Protein AF-A0A1Z5JUU0-F1 (afdb_monomer_lite)

Foldseek 3Di:
DDDDDDDDDDDPPDPPPPQPWWWDPDFPAQTRVGDLQFRAAAAPQQAHDDDGDIHRDTAQWFQADPPDDQFALQATGNGDLQFRGAAAPDDDHHRGGHDDGACWFQADPCVVPQQGATHNEHLFFRAAAAPVRHGDPHGDGHRDGWQFWFDQDQFDFIGSHHLQQRAAAAPVRAHQDHRGHHTTGGHADQRPLCPVQPQWRWDADNVRGIATAGPVPADLDLPAEAEADDPPFRAHGDRARWGWHAALVGHIFIFHPDDLPQFDFDNFQVSEDPQWGWGAYPSHHTTTTHGPPDPDDPVVRGPPDDDDDDDDDDD

pLDDT: mean 80.08, std 16.71, range [32.19, 95.56]

Structure (mmCIF, N/CA/C/O backbone):
data_AF-A0A1Z5JUU0-F1
#
_entry.id   AF-A0A1Z5JUU0-F1
#
loop_
_atom_site.group_PDB
_atom_site.id
_atom_site.type_symbol
_atom_site.label_atom_id
_atom_site.label_alt_id
_atom_site.label_comp_id
_atom_site.label_asym_id
_atom_site.label_entity_id
_atom_site.label_seq_id
_atom_site.pdbx_PDB_ins_code
_atom_site.Cartn_x
_atom_site.Cartn_y
_atom_site.Cartn_z
_atom_site.occupancy
_atom_site.B_iso_or_equiv
_atom_site.auth_seq_id
_atom_site.auth_comp_id
_atom_site.auth_asym_id
_atom_site.auth_atom_id
_atom_site.pdbx_PDB_model_num
ATOM 1 N N . MET A 1 1 ? -47.289 -3.874 93.790 1.00 40.28 1 MET A N 1
ATOM 2 C CA . MET A 1 1 ? -46.254 -4.284 92.817 1.00 40.28 1 MET A CA 1
ATOM 3 C C . MET A 1 1 ? -46.664 -3.752 91.452 1.00 40.28 1 MET A C 1
ATOM 5 O O . MET A 1 1 ? -47.701 -4.158 90.951 1.00 40.28 1 MET A O 1
ATOM 9 N N . ARG A 1 2 ? -45.943 -2.752 90.928 1.00 38.12 2 ARG A N 1
ATOM 10 C CA . ARG A 1 2 ? -46.175 -2.163 89.599 1.00 38.12 2 ARG A CA 1
ATOM 11 C C . ARG A 1 2 ? -45.239 -2.859 88.608 1.00 38.12 2 ARG A C 1
ATOM 13 O O . ARG A 1 2 ? -44.034 -2.822 88.828 1.00 38.12 2 ARG A O 1
ATOM 20 N N . LEU A 1 3 ? -45.777 -3.476 87.559 1.00 38.31 3 LEU A N 1
ATOM 21 C CA . LEU A 1 3 ? -45.001 -3.946 86.411 1.00 38.31 3 LEU A CA 1
ATOM 22 C C . LEU A 1 3 ? -45.263 -2.995 85.239 1.00 38.31 3 LEU A C 1
ATOM 24 O O . LEU A 1 3 ? -46.373 -2.948 84.718 1.00 38.31 3 LEU A O 1
ATOM 28 N N . SER A 1 4 ? -44.243 -2.216 84.872 1.00 43.97 4 SER A N 1
ATOM 29 C CA . SER A 1 4 ? -44.208 -1.427 83.638 1.00 43.97 4 SER A CA 1
ATOM 30 C C . SER A 1 4 ? -43.713 -2.305 82.493 1.00 43.97 4 SER A C 1
ATOM 32 O O . SER A 1 4 ? -42.604 -2.834 82.554 1.00 43.97 4 SER A O 1
ATOM 34 N N . SER A 1 5 ? -44.518 -2.427 81.443 1.00 44.97 5 SER A N 1
ATOM 35 C CA . SER A 1 5 ? -44.137 -3.034 80.168 1.00 44.97 5 SER A CA 1
ATOM 36 C C . SER A 1 5 ? -43.369 -2.013 79.324 1.00 44.97 5 SER A C 1
ATOM 38 O O . SER A 1 5 ? -43.914 -0.974 78.959 1.00 44.97 5 SER A O 1
ATOM 40 N N . ILE A 1 6 ? -42.102 -2.302 79.025 1.00 50.09 6 ILE A N 1
ATOM 41 C CA . ILE A 1 6 ? -41.283 -1.538 78.077 1.00 50.09 6 ILE A CA 1
ATOM 42 C C . ILE A 1 6 ? -41.465 -2.174 76.696 1.00 50.09 6 ILE A C 1
ATOM 44 O O . ILE A 1 6 ? -41.104 -3.330 76.485 1.00 50.09 6 ILE A O 1
ATOM 48 N N . LEU A 1 7 ? -42.055 -1.414 75.774 1.00 45.00 7 LEU A N 1
ATOM 49 C CA . LEU A 1 7 ? -42.197 -1.752 74.361 1.00 45.00 7 LEU A CA 1
ATOM 50 C C . LEU A 1 7 ? -40.872 -1.415 73.653 1.00 45.00 7 LEU A C 1
ATOM 52 O O . LEU A 1 7 ? -40.479 -0.251 73.604 1.00 45.00 7 LEU A O 1
ATOM 56 N N . PHE A 1 8 ? -40.169 -2.422 73.136 1.00 44.28 8 PHE A N 1
ATOM 57 C CA . PHE A 1 8 ? -38.946 -2.239 72.349 1.00 44.28 8 PHE A CA 1
ATOM 58 C C . PHE A 1 8 ? -39.324 -2.128 70.865 1.00 44.28 8 PHE A C 1
ATOM 60 O O . PHE A 1 8 ? -39.639 -3.125 70.217 1.00 44.28 8 PHE A O 1
ATOM 67 N N . SER A 1 9 ? -39.327 -0.906 70.331 1.00 45.03 9 SER A N 1
ATOM 68 C CA . SER A 1 9 ? -39.504 -0.649 68.899 1.00 45.03 9 SER A CA 1
ATOM 69 C C . SER A 1 9 ? -38.192 -0.923 68.160 1.00 45.03 9 SER A C 1
ATOM 71 O O . SER A 1 9 ? -37.266 -0.116 68.200 1.00 45.03 9 SER A O 1
ATOM 73 N N . LEU A 1 10 ? -38.110 -2.069 67.483 1.00 46.06 10 LEU A N 1
ATOM 74 C CA . LEU A 1 10 ? -37.053 -2.389 66.523 1.00 46.06 10 LEU A CA 1
ATOM 75 C C . LEU A 1 10 ? -37.304 -1.623 65.215 1.00 46.06 10 LEU A C 1
ATOM 77 O O . LEU A 1 10 ? -38.121 -2.020 64.386 1.00 46.06 10 LEU A O 1
ATOM 81 N N . LEU A 1 11 ? -36.591 -0.510 65.040 1.00 47.03 11 LEU A N 1
ATOM 82 C CA . LEU A 1 11 ? -36.400 0.141 63.746 1.00 47.03 11 LEU A CA 1
ATOM 83 C C . LEU A 1 11 ? -35.500 -0.755 62.884 1.00 47.03 11 LEU A C 1
ATOM 85 O O . LEU A 1 11 ? -34.286 -0.797 63.077 1.00 47.03 11 LEU A O 1
ATOM 89 N N . PHE A 1 12 ? -36.093 -1.474 61.932 1.00 46.72 12 PHE A N 1
ATOM 90 C CA . PHE A 1 12 ? -35.349 -2.088 60.837 1.00 46.72 12 PHE A CA 1
ATOM 91 C C . PHE A 1 12 ? -34.832 -0.976 59.918 1.00 46.72 12 PHE A C 1
ATOM 93 O O . PHE A 1 12 ? -35.564 -0.447 59.082 1.00 46.72 12 PHE A O 1
ATOM 100 N N . ALA A 1 13 ? -33.559 -0.614 60.076 1.00 48.22 13 ALA A N 1
ATOM 101 C CA . ALA A 1 13 ? -32.814 0.060 59.026 1.00 48.22 13 ALA A CA 1
ATOM 102 C C . ALA A 1 13 ? -32.653 -0.939 57.871 1.00 48.22 13 ALA A C 1
ATOM 104 O O . ALA A 1 13 ? -31.872 -1.886 57.963 1.00 48.22 13 ALA A O 1
ATOM 105 N N . GLY A 1 14 ? -33.437 -0.770 56.803 1.00 48.84 14 GLY A N 1
ATOM 106 C CA . GLY A 1 14 ? -33.169 -1.460 55.545 1.00 48.84 14 GLY A CA 1
ATOM 107 C C . GLY A 1 14 ? -31.755 -1.111 55.064 1.00 48.84 14 GLY A C 1
ATOM 108 O O . GLY A 1 14 ? -31.299 0.010 55.314 1.00 48.84 14 GLY A O 1
ATOM 109 N N . PRO A 1 15 ? -31.035 -2.034 54.405 1.00 47.84 15 PRO A N 1
ATOM 110 C CA . PRO A 1 15 ? -29.728 -1.718 53.858 1.00 47.84 15 PRO A CA 1
ATOM 111 C C . PRO A 1 15 ? -29.910 -0.586 52.847 1.00 47.84 15 PRO A C 1
ATOM 113 O O . PRO A 1 15 ? -30.563 -0.750 51.816 1.00 47.84 15 PRO A O 1
ATOM 116 N N . ALA A 1 16 ? -29.354 0.583 53.165 1.00 45.03 16 ALA A N 1
ATOM 117 C CA . ALA A 1 16 ? -29.118 1.610 52.174 1.00 45.03 16 ALA A CA 1
ATOM 118 C C . ALA A 1 16 ? -28.257 0.953 51.095 1.00 45.03 16 ALA A C 1
ATOM 120 O O . ALA A 1 16 ? -27.116 0.576 51.362 1.00 45.03 16 ALA A O 1
ATOM 121 N N . ALA A 1 17 ? -28.829 0.747 49.909 1.00 44.84 17 ALA A N 1
ATOM 122 C CA . ALA A 1 17 ? -28.078 0.373 48.728 1.00 44.84 17 ALA A CA 1
ATOM 123 C C . ALA A 1 17 ? -27.026 1.465 48.518 1.00 44.84 17 ALA A C 1
ATOM 125 O O . ALA A 1 17 ? -27.320 2.538 47.990 1.00 44.84 17 ALA A O 1
ATOM 126 N N . ALA A 1 18 ? -25.819 1.233 49.032 1.00 48.22 18 ALA A N 1
ATOM 127 C CA . ALA A 1 18 ? -24.673 2.062 48.748 1.00 48.22 18 ALA A CA 1
ATOM 128 C C . ALA A 1 18 ? -24.510 2.003 47.233 1.00 48.22 18 ALA A C 1
ATOM 130 O O . ALA A 1 18 ? -24.143 0.962 46.697 1.00 48.22 18 ALA A O 1
ATOM 131 N N . GLN A 1 19 ? -24.862 3.090 46.545 1.00 55.81 19 GLN A N 1
ATOM 132 C CA . GLN A 1 19 ? -24.515 3.278 45.144 1.00 55.81 19 GLN A CA 1
ATOM 133 C C . GLN A 1 19 ? -23.008 3.054 45.052 1.00 55.81 19 GLN A C 1
ATOM 135 O O . GLN A 1 19 ? -22.221 3.857 45.559 1.00 55.81 19 GLN A O 1
ATOM 140 N N . THR A 1 20 ? -22.603 1.907 44.514 1.00 60.69 20 THR A N 1
ATOM 141 C CA . THR A 1 20 ? -21.204 1.523 44.366 1.00 60.69 20 THR A CA 1
ATOM 142 C C . THR A 1 20 ? -20.612 2.345 43.234 1.00 60.69 20 THR A C 1
ATOM 144 O O . THR A 1 20 ? -20.448 1.869 42.122 1.00 60.69 20 THR A O 1
ATOM 147 N N . THR A 1 21 ? -20.319 3.611 43.529 1.00 88.06 21 THR A N 1
ATOM 148 C CA . THR A 1 21 ? -19.561 4.498 42.649 1.00 88.06 21 THR A CA 1
ATOM 149 C C . THR A 1 21 ? -18.174 3.902 42.442 1.00 88.06 21 THR A C 1
ATOM 151 O O . THR A 1 21 ? -17.503 3.578 43.435 1.00 88.06 21 THR A O 1
ATOM 154 N N . CYS A 1 22 ? -17.764 3.766 41.187 1.00 94.50 22 CYS A N 1
ATOM 155 C CA . CYS A 1 22 ? -16.398 3.444 40.787 1.00 94.50 22 CYS A CA 1
ATOM 156 C C . CYS A 1 22 ? -15.511 4.700 40.832 1.00 94.50 22 CYS A C 1
ATOM 158 O O . CYS A 1 22 ? -16.004 5.816 41.061 1.00 94.50 22 CYS A O 1
ATOM 160 N N . ARG A 1 23 ? -14.203 4.534 40.633 1.00 94.69 23 ARG A N 1
ATOM 161 C CA . ARG A 1 23 ? -13.255 5.647 40.517 1.00 94.69 23 ARG A CA 1
ATOM 162 C C . ARG A 1 23 ? -12.238 5.359 39.423 1.00 94.69 23 ARG A C 1
ATOM 164 O O . ARG A 1 23 ? -11.621 4.301 39.478 1.00 94.69 23 ARG A O 1
ATOM 171 N N . ASP A 1 24 ? -12.049 6.334 38.546 1.00 93.81 24 ASP A N 1
ATOM 172 C CA . ASP A 1 24 ? -10.995 6.328 37.534 1.00 93.81 24 ASP A CA 1
ATOM 173 C C . ASP A 1 24 ? -9.608 6.191 38.194 1.00 93.81 24 ASP A C 1
ATOM 175 O O . ASP A 1 24 ? -9.316 6.868 39.188 1.00 93.81 24 ASP A O 1
ATOM 179 N N . LEU A 1 25 ? -8.779 5.278 37.702 1.00 93.62 25 LEU A N 1
ATOM 180 C CA . LEU A 1 25 ? -7.386 5.078 38.106 1.00 93.62 25 LEU A CA 1
ATOM 181 C C . LEU A 1 25 ? -6.399 5.480 37.002 1.00 93.62 25 LEU A C 1
ATOM 183 O O . LEU A 1 25 ? -5.191 5.471 37.253 1.00 93.62 25 LEU A O 1
ATOM 187 N N . GLY A 1 26 ? -6.903 5.909 35.846 1.00 88.44 26 GLY A N 1
ATOM 188 C CA . GLY A 1 26 ? -6.135 6.264 34.666 1.00 88.44 26 GLY A CA 1
ATOM 189 C C . GLY A 1 26 ? -6.202 5.197 33.575 1.00 88.44 26 GLY A C 1
ATOM 190 O O . GLY A 1 26 ? -6.667 4.080 33.783 1.00 88.44 26 GLY A O 1
ATOM 191 N N . GLN A 1 27 ? -5.679 5.562 32.406 1.00 86.25 27 GLN A N 1
ATOM 192 C CA . GLN A 1 27 ? -5.735 4.734 31.204 1.00 86.25 27 GLN A CA 1
ATOM 193 C C . GLN A 1 27 ? -5.047 3.380 31.385 1.00 86.25 27 GLN A C 1
ATOM 195 O O . GLN A 1 27 ? -3.989 3.288 32.013 1.00 86.25 27 GLN A O 1
ATOM 200 N N . TRP A 1 28 ? -5.626 2.349 30.762 1.00 83.75 28 TRP A N 1
ATOM 201 C CA . TRP A 1 28 ? -5.111 0.970 30.747 1.00 83.75 28 TRP A CA 1
ATOM 202 C C . TRP A 1 28 ? -5.027 0.306 32.129 1.00 83.75 28 TRP A C 1
ATOM 204 O O . TRP A 1 28 ? -4.330 -0.694 32.306 1.00 83.75 28 TRP A O 1
ATOM 214 N N . VAL A 1 29 ? -5.745 0.844 33.116 1.00 91.44 29 VAL A N 1
ATOM 215 C CA . VAL A 1 29 ? -5.859 0.283 34.462 1.00 91.44 29 VAL A CA 1
ATOM 216 C C . VAL A 1 29 ? -7.324 -0.036 34.735 1.00 91.44 29 VAL A C 1
ATOM 218 O O . VAL A 1 29 ? -8.210 0.742 34.408 1.00 91.44 29 VAL A O 1
ATOM 221 N N . ILE A 1 30 ? -7.592 -1.188 35.356 1.00 93.81 30 ILE A N 1
ATOM 222 C CA . ILE A 1 30 ? -8.946 -1.519 35.812 1.00 93.81 30 ILE A CA 1
ATOM 223 C C . ILE A 1 30 ? -9.320 -0.567 36.939 1.00 93.81 30 ILE A C 1
ATOM 225 O O . ILE A 1 30 ? -8.685 -0.560 37.998 1.00 93.81 30 ILE A O 1
ATOM 229 N N . ASP A 1 31 ? -10.389 0.186 36.732 1.00 94.50 31 ASP A N 1
ATOM 230 C CA . ASP A 1 31 ? -10.831 1.202 37.660 1.00 94.50 31 ASP A CA 1
ATOM 231 C C . ASP A 1 31 ? -11.276 0.639 39.001 1.00 94.50 31 ASP A C 1
ATOM 233 O O . ASP A 1 31 ? -11.664 -0.522 39.178 1.00 94.50 31 ASP A O 1
ATOM 237 N N . GLN A 1 32 ? -11.233 1.498 40.014 1.00 95.44 32 GLN A N 1
ATOM 238 C CA . GLN A 1 32 ? -11.555 1.072 41.358 1.00 95.44 32 GLN A CA 1
ATOM 239 C C . GLN A 1 32 ? -13.014 0.605 41.418 1.00 95.44 32 GLN A C 1
ATOM 241 O O . GLN A 1 32 ? -13.933 1.395 41.189 1.00 95.44 32 GLN A O 1
ATOM 246 N N . ARG A 1 33 ? -13.215 -0.651 41.846 1.00 95.12 33 ARG A N 1
ATOM 247 C CA . ARG A 1 33 ? -14.518 -1.351 41.916 1.00 95.12 33 ARG A CA 1
ATOM 248 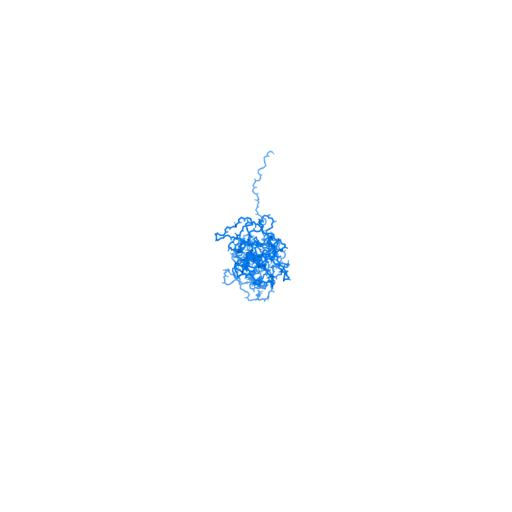C C . ARG A 1 33 ? -15.104 -1.749 40.558 1.00 95.12 33 ARG A C 1
ATOM 250 O O . ARG A 1 33 ? -16.276 -2.118 40.505 1.00 95.12 33 ARG A O 1
ATOM 257 N N . CYS A 1 34 ? -14.294 -1.696 39.513 1.00 95.06 34 CYS A N 1
ATOM 258 C CA . CYS A 1 34 ? -14.568 -2.288 38.218 1.00 95.06 34 CYS A CA 1
ATOM 259 C C . CYS A 1 34 ? -13.936 -3.687 38.118 1.00 95.06 34 CYS A C 1
ATOM 261 O O . CYS A 1 34 ? -13.300 -4.160 39.065 1.00 95.06 34 CYS A O 1
ATOM 263 N N . THR A 1 35 ? -14.204 -4.394 37.022 1.00 95.38 35 THR A N 1
ATOM 264 C CA . THR A 1 35 ? -13.762 -5.782 36.789 1.00 95.38 35 THR A CA 1
ATOM 265 C C . THR A 1 35 ? -13.055 -5.889 35.446 1.00 95.38 35 THR A C 1
ATOM 267 O O . THR A 1 35 ? -13.160 -4.979 34.637 1.00 95.38 35 THR A O 1
ATOM 270 N N . GLU A 1 36 ? -12.384 -7.006 35.168 1.00 91.81 36 GLU A N 1
ATOM 271 C CA . GLU A 1 36 ? -11.787 -7.256 33.843 1.00 91.81 36 GLU A CA 1
ATOM 272 C C . GLU A 1 36 ? -12.825 -7.183 32.708 1.00 91.81 36 GLU A C 1
ATOM 274 O O . GLU A 1 36 ? -12.540 -6.648 31.648 1.00 91.81 36 GLU A O 1
ATOM 279 N N . GLU A 1 37 ? -14.060 -7.638 32.949 1.00 92.38 37 GLU A N 1
ATOM 280 C CA . GLU A 1 37 ? -15.156 -7.571 31.965 1.00 92.38 37 GLU A CA 1
ATOM 281 C C . GLU A 1 37 ? -15.709 -6.156 31.742 1.00 92.38 37 GLU A C 1
ATOM 283 O O . GLU A 1 37 ? -16.354 -5.884 30.731 1.00 92.38 37 GLU A O 1
ATOM 288 N N . LYS A 1 38 ? -15.562 -5.271 32.729 1.00 94.94 38 LYS A N 1
ATOM 289 C CA . LYS A 1 38 ? -16.032 -3.884 32.673 1.00 94.94 38 LYS A CA 1
ATOM 290 C C . LYS A 1 38 ? -15.016 -3.009 33.382 1.00 94.94 38 LYS A C 1
ATOM 292 O O . LYS A 1 38 ? -15.269 -2.663 34.539 1.00 94.94 38 LYS A O 1
ATOM 297 N N . PRO A 1 39 ? -13.867 -2.728 32.752 1.00 94.94 39 PRO A N 1
ATOM 298 C CA . PRO A 1 39 ? -12.724 -2.156 33.443 1.00 94.94 39 PRO A CA 1
ATOM 299 C C . PRO A 1 39 ? -12.836 -0.654 33.681 1.00 94.94 39 PRO A C 1
ATOM 301 O O . PRO A 1 39 ? -12.126 -0.153 34.543 1.00 94.94 39 PRO A O 1
ATOM 304 N N . ILE A 1 40 ? -13.734 0.054 32.991 1.00 94.69 40 ILE A N 1
ATOM 305 C CA . ILE A 1 40 ? -13.722 1.523 32.948 1.00 94.69 40 ILE A CA 1
ATOM 306 C C . ILE A 1 40 ? -14.852 2.110 33.771 1.00 94.69 40 ILE A C 1
ATOM 308 O O . ILE A 1 40 ? -15.999 1.695 33.656 1.00 94.69 40 ILE A O 1
ATOM 312 N N . CYS A 1 41 ? -14.566 3.136 34.548 1.00 95.38 41 CYS A N 1
ATOM 313 C CA . CYS A 1 41 ? -15.521 3.899 35.315 1.00 95.38 41 CYS A CA 1
ATOM 314 C C . CYS A 1 41 ? -16.126 5.024 34.477 1.00 95.38 41 CYS A C 1
ATOM 316 O O . CYS A 1 41 ? -15.429 5.868 33.920 1.00 95.38 41 CYS A O 1
ATOM 318 N N . VAL A 1 42 ? -17.455 5.089 34.442 1.00 95.19 42 VAL A N 1
ATOM 319 C CA . VAL A 1 42 ? -18.180 6.060 33.618 1.00 95.19 42 VAL A CA 1
ATOM 320 C C . VAL A 1 42 ? -19.229 6.819 34.421 1.00 95.19 42 VAL A C 1
ATOM 322 O O . VAL A 1 42 ? -19.681 6.405 35.497 1.00 95.19 42 VAL A O 1
ATOM 325 N N . TYR A 1 43 ? -19.633 7.979 33.916 1.00 95.00 43 TYR A N 1
ATOM 326 C CA . TYR A 1 43 ? -20.770 8.721 34.441 1.00 95.00 43 TYR A CA 1
ATOM 327 C C . TYR A 1 43 ? -22.083 7.981 34.167 1.00 95.00 43 TYR A C 1
ATOM 329 O O . TYR A 1 43 ? -22.166 7.093 33.329 1.00 95.00 43 TYR A O 1
ATOM 337 N N . ARG A 1 44 ? -23.164 8.394 34.841 1.00 94.50 44 ARG A N 1
ATOM 338 C CA . ARG A 1 44 ? -24.500 7.791 34.680 1.00 94.50 44 ARG A CA 1
ATOM 339 C C . ARG A 1 44 ? -24.997 7.782 33.228 1.00 94.50 44 ARG A C 1
ATOM 341 O O . ARG A 1 44 ? -25.803 6.933 32.870 1.00 94.50 44 ARG A O 1
ATOM 348 N N . ASN A 1 45 ? -24.573 8.754 32.427 1.00 91.88 45 ASN A N 1
ATOM 349 C CA . ASN A 1 45 ? -24.909 8.870 31.009 1.00 91.88 45 ASN A CA 1
ATOM 350 C C . ASN A 1 45 ? -23.943 8.104 30.086 1.00 91.88 45 ASN A C 1
ATOM 352 O O . ASN A 1 45 ? -24.041 8.280 28.876 1.00 91.88 45 ASN A O 1
ATOM 356 N N . GLY A 1 46 ? -23.008 7.325 30.637 1.00 91.75 46 GLY A N 1
ATOM 357 C CA . GLY A 1 46 ? -22.012 6.572 29.877 1.00 91.75 46 GLY A CA 1
ATOM 358 C C . GLY A 1 46 ? -20.808 7.391 29.415 1.00 91.75 46 GLY A C 1
ATOM 359 O O . GLY A 1 46 ? -20.011 6.897 28.631 1.00 91.75 46 GLY A O 1
ATOM 360 N N . GLY A 1 47 ? -20.674 8.644 29.861 1.00 91.38 47 GLY A N 1
ATOM 361 C CA . GLY A 1 47 ? -19.513 9.473 29.534 1.00 91.38 47 GLY A CA 1
ATOM 362 C C . GLY A 1 47 ? -18.263 9.064 30.318 1.00 91.38 47 GLY A C 1
ATOM 363 O O . GLY A 1 47 ? -18.378 8.703 31.492 1.00 91.38 47 GLY A O 1
ATOM 364 N N . GLN A 1 48 ? -17.087 9.178 29.700 1.00 90.56 48 GLN A N 1
ATOM 365 C CA . GLN A 1 48 ? -15.791 8.898 30.332 1.00 90.56 48 GLN A CA 1
ATOM 366 C C . GLN A 1 48 ? -15.583 9.721 31.613 1.00 90.56 48 GLN A C 1
ATOM 368 O O . GLN A 1 48 ? -15.894 10.915 31.661 1.00 90.56 48 GLN A O 1
ATOM 373 N N . VAL A 1 49 ? -15.024 9.091 32.646 1.00 90.75 49 VAL A N 1
ATOM 374 C CA . VAL A 1 49 ? -14.550 9.753 33.868 1.00 90.75 49 VAL A CA 1
ATOM 375 C C . VAL A 1 49 ? -13.030 9.826 33.795 1.00 90.75 49 VAL A C 1
ATOM 377 O O . VAL A 1 49 ? -12.389 8.814 33.574 1.00 90.75 49 VAL A O 1
ATOM 380 N N . VAL A 1 50 ? -12.453 11.013 33.992 1.00 88.56 50 VAL A N 1
ATOM 381 C CA . VAL A 1 50 ? -10.998 11.225 33.884 1.00 88.56 50 VAL A CA 1
ATOM 382 C C . VAL A 1 50 ? -10.419 11.865 35.139 1.00 88.56 50 VAL A C 1
ATOM 384 O O . VAL A 1 50 ? -11.124 12.568 35.870 1.00 88.56 50 VAL A O 1
ATOM 387 N N . GLY A 1 51 ? -9.118 11.693 35.367 1.00 85.88 51 GLY A N 1
ATOM 388 C CA . GLY A 1 51 ? -8.357 12.404 36.394 1.00 85.88 51 GLY A CA 1
ATOM 389 C C . GLY A 1 51 ? -8.652 11.952 37.824 1.00 85.88 51 GLY A C 1
ATOM 390 O O . GLY A 1 51 ? -8.619 12.766 38.749 1.00 85.88 51 GLY A O 1
ATOM 391 N N . GLY A 1 52 ? -8.972 10.675 38.037 1.00 87.50 52 GLY A N 1
ATOM 392 C CA . GLY A 1 52 ? -9.193 10.144 39.383 1.00 87.50 52 GLY A CA 1
ATOM 393 C C . GLY A 1 52 ? -10.571 10.453 39.970 1.00 87.50 52 GLY A C 1
ATOM 394 O O . GLY A 1 52 ? -10.771 10.326 41.189 1.00 87.50 52 GLY A O 1
ATOM 395 N N . ASN A 1 53 ? -11.501 10.913 39.133 1.00 91.56 53 ASN A N 1
ATOM 396 C CA . ASN A 1 53 ? -12.856 11.279 39.522 1.00 91.56 53 ASN A CA 1
ATOM 397 C C . ASN A 1 53 ? -13.733 10.042 39.781 1.00 91.56 53 ASN A C 1
ATOM 399 O O . ASN A 1 53 ? -13.396 8.914 39.425 1.00 91.56 53 ASN A O 1
ATOM 403 N N . ARG A 1 54 ? -14.867 10.244 40.463 1.00 93.44 54 ARG A N 1
ATOM 404 C CA . ARG A 1 54 ? -15.838 9.172 40.731 1.00 93.44 54 ARG A CA 1
ATOM 405 C C . ARG A 1 54 ? -16.882 9.087 39.625 1.00 93.44 54 ARG A C 1
ATOM 407 O O . ARG A 1 54 ? -17.446 10.109 39.236 1.00 93.44 54 ARG A O 1
ATOM 414 N N . GLY A 1 55 ? -17.193 7.863 39.215 1.00 93.81 55 GLY A N 1
ATOM 415 C CA . GLY A 1 55 ? -18.289 7.549 38.304 1.00 93.81 55 GLY A CA 1
ATOM 416 C C . GLY A 1 55 ? -19.452 6.848 38.997 1.00 93.81 55 GLY A C 1
ATOM 417 O O . GLY A 1 55 ? -19.538 6.769 40.225 1.00 93.81 55 GLY A O 1
ATOM 418 N N . HIS A 1 56 ? -20.386 6.368 38.187 1.00 95.44 56 HIS A N 1
ATOM 419 C CA . HIS A 1 56 ? -21.650 5.784 38.624 1.00 95.44 56 HIS A CA 1
ATOM 420 C C . HIS A 1 56 ? -21.718 4.279 38.379 1.00 95.44 56 HIS A C 1
ATOM 422 O O . HIS A 1 56 ? -22.305 3.571 39.198 1.00 95.44 56 HIS A O 1
ATOM 428 N N . HIS A 1 57 ? -21.129 3.801 37.284 1.00 95.06 57 HIS A N 1
ATOM 429 C CA . HIS A 1 57 ? -21.077 2.389 36.918 1.00 95.06 57 HIS A CA 1
ATOM 430 C C . HIS A 1 57 ? -19.826 2.098 36.089 1.00 95.06 57 HIS A C 1
ATOM 432 O O . HIS A 1 57 ? -19.135 3.027 35.676 1.00 95.06 57 HIS A O 1
ATOM 438 N N . CYS A 1 58 ? -19.542 0.813 35.883 1.00 95.56 58 CYS A N 1
ATOM 439 C CA . CYS A 1 58 ? -18.435 0.379 35.044 1.00 95.56 58 CYS A CA 1
ATOM 440 C C . CYS A 1 58 ? -18.919 -0.020 33.644 1.00 95.56 58 CYS A C 1
ATOM 442 O O . CYS A 1 58 ? -19.993 -0.621 33.508 1.00 95.56 58 CYS A O 1
ATOM 444 N N . ALA A 1 59 ? -18.113 0.288 32.638 1.00 95.44 59 ALA A N 1
ATOM 445 C CA . ALA A 1 59 ? -18.316 0.028 31.223 1.00 95.44 59 ALA A CA 1
ATOM 446 C C . ALA A 1 59 ? -17.255 -0.941 30.693 1.00 95.44 59 ALA A C 1
ATOM 448 O O . ALA A 1 59 ? -16.171 -1.059 31.266 1.00 95.44 59 ALA A O 1
ATOM 449 N N . LEU A 1 60 ? -17.592 -1.627 29.600 1.00 95.50 60 LEU A N 1
ATOM 450 C CA . LEU A 1 60 ? -16.664 -2.499 28.880 1.00 95.50 60 LEU A CA 1
ATOM 451 C C . LEU A 1 60 ? -15.571 -1.675 28.194 1.00 95.50 60 LEU A C 1
ATOM 453 O O . LEU A 1 60 ? -14.394 -1.926 28.399 1.00 95.50 60 LEU A O 1
ATOM 457 N N . CYS A 1 61 ? -15.982 -0.691 27.399 1.00 94.81 61 CYS A N 1
ATOM 458 C CA . CYS A 1 61 ? -15.080 0.134 26.614 1.00 94.81 61 CYS A CA 1
ATOM 459 C C . CYS A 1 61 ? -15.604 1.568 26.509 1.00 94.81 61 CYS A C 1
ATOM 461 O O . CYS A 1 61 ? -16.804 1.814 26.696 1.00 94.81 61 CYS A O 1
ATOM 463 N N . ILE A 1 62 ? -14.713 2.502 26.187 1.00 92.69 62 ILE A N 1
ATOM 464 C CA . ILE A 1 62 ? -15.026 3.891 25.846 1.00 92.69 62 ILE A CA 1
ATOM 465 C C . ILE A 1 62 ? -14.486 4.166 24.449 1.00 92.69 62 ILE A C 1
ATOM 467 O O . ILE A 1 62 ? -13.318 3.905 24.182 1.00 92.69 62 ILE A O 1
ATOM 471 N N . ASN A 1 63 ? -15.320 4.750 23.585 1.00 89.81 63 ASN A N 1
ATOM 472 C CA . ASN A 1 63 ? -14.852 5.294 22.314 1.00 89.81 63 ASN A CA 1
ATOM 473 C C . ASN A 1 63 ? -13.953 6.497 22.603 1.00 89.81 63 ASN A C 1
ATOM 475 O O . ASN A 1 63 ? -14.440 7.589 22.895 1.00 89.81 63 ASN A O 1
ATOM 479 N N . SER A 1 64 ? -12.647 6.283 22.588 1.00 78.69 64 SER A N 1
ATOM 480 C CA . SER A 1 64 ? -11.662 7.229 23.092 1.00 78.69 64 SER A CA 1
ATOM 481 C C . SER A 1 64 ? -11.443 8.415 22.149 1.00 78.69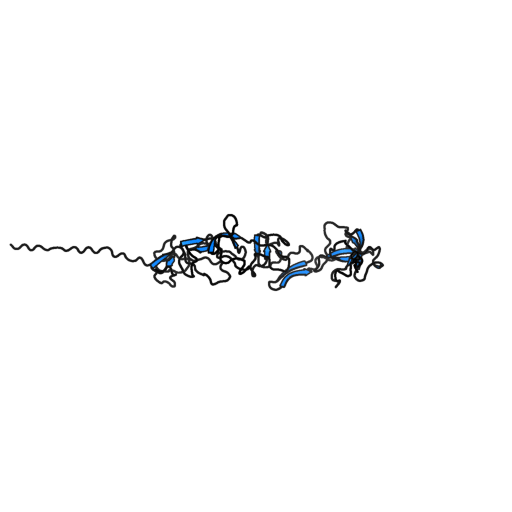 64 SER A C 1
ATOM 483 O O . SER A 1 64 ? -10.976 9.462 22.603 1.00 78.69 64 SER A O 1
ATOM 485 N N . GLN A 1 65 ? -11.777 8.293 20.854 1.00 67.81 65 GLN A N 1
ATOM 486 C CA . GLN A 1 65 ? -11.272 9.245 19.855 1.00 67.81 65 GLN A CA 1
ATOM 487 C C . GLN A 1 65 ? -12.187 9.609 18.663 1.00 67.81 65 GLN A C 1
ATOM 489 O O . GLN A 1 65 ? -11.785 10.445 17.848 1.00 67.81 65 GLN A O 1
ATOM 494 N N . GLN A 1 66 ? -13.445 9.161 18.569 1.00 59.38 66 GLN A N 1
ATOM 495 C CA . GLN A 1 66 ? -14.266 9.555 17.407 1.00 59.38 66 GLN A CA 1
ATOM 496 C C . GLN A 1 66 ? -14.999 10.910 17.491 1.00 59.38 66 GLN A C 1
ATOM 498 O O . GLN A 1 66 ? -15.635 11.212 18.503 1.00 59.38 66 GLN A O 1
ATOM 503 N N . PRO A 1 67 ? -15.065 11.690 16.387 1.00 48.75 67 PRO A N 1
ATOM 504 C CA . PRO A 1 67 ? -14.670 11.313 15.020 1.00 48.75 67 PRO A CA 1
ATOM 505 C C . PRO A 1 67 ? -13.409 12.044 14.505 1.00 48.75 67 PRO A C 1
ATOM 507 O O . PRO A 1 67 ? -13.327 12.355 13.324 1.00 48.75 67 PRO A O 1
ATOM 510 N N . ASN A 1 68 ? -12.463 12.448 15.360 1.00 45.97 68 ASN A N 1
ATOM 511 C CA . ASN A 1 68 ? -11.663 13.649 15.063 1.00 45.97 68 ASN A CA 1
ATOM 512 C C . ASN A 1 68 ? -10.192 13.461 14.645 1.00 45.97 68 ASN A C 1
ATOM 514 O O . ASN A 1 68 ? -9.476 14.468 14.629 1.00 45.97 68 ASN A O 1
ATOM 518 N N . ARG A 1 69 ? -9.692 12.268 14.291 1.00 51.88 69 ARG A N 1
ATOM 519 C CA . ARG A 1 69 ? -8.308 12.163 13.783 1.00 51.88 69 ARG A CA 1
ATOM 520 C C . ARG A 1 69 ? -8.169 11.289 12.544 1.00 51.88 69 ARG A C 1
ATOM 522 O O . ARG A 1 69 ? -8.473 10.112 12.566 1.00 51.88 69 ARG A O 1
ATOM 529 N N . PHE A 1 70 ? -7.586 11.902 11.516 1.00 48.41 70 PHE A N 1
ATOM 530 C CA . PHE A 1 70 ? -7.268 11.395 10.174 1.00 48.41 70 PHE A CA 1
ATOM 531 C C . PHE A 1 70 ? -6.319 10.167 10.127 1.00 48.41 70 PHE A C 1
ATOM 533 O O . PHE A 1 70 ? -5.842 9.833 9.055 1.00 48.41 70 PHE A O 1
ATOM 540 N N . TRP A 1 71 ? -5.989 9.537 11.265 1.00 52.22 71 TRP A N 1
ATOM 541 C CA . TRP A 1 71 ? -4.950 8.49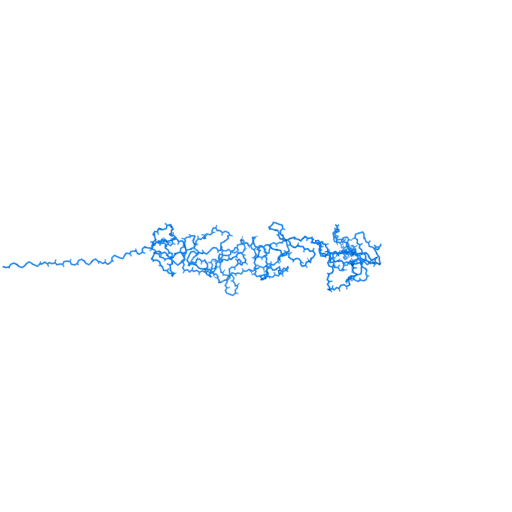4 11.402 1.00 52.22 71 TRP A CA 1
ATOM 542 C C . TRP A 1 71 ? -5.267 7.503 12.539 1.00 52.22 71 TRP A C 1
ATOM 544 O O . TRP A 1 71 ? -4.386 7.152 13.326 1.00 52.22 71 TRP A O 1
ATOM 554 N N . GLN A 1 72 ? -6.538 7.137 12.727 1.00 60.44 72 GLN A N 1
ATOM 555 C CA . GLN A 1 72 ? -6.998 6.484 13.957 1.00 60.44 72 GLN A CA 1
ATOM 556 C C . GLN A 1 72 ? -6.752 4.959 13.968 1.00 60.44 72 GLN A C 1
ATOM 558 O O . GLN A 1 72 ? -7.665 4.156 13.818 1.00 60.44 72 GLN A O 1
ATOM 563 N N . VAL A 1 73 ? -5.502 4.574 14.229 1.00 61.94 73 VAL A N 1
ATOM 564 C CA . VAL A 1 73 ? -5.087 3.198 14.589 1.00 61.94 73 VAL A CA 1
ATOM 565 C C . VAL A 1 73 ? -5.085 2.935 16.099 1.00 61.94 73 VAL A C 1
ATOM 567 O O . VAL A 1 73 ? -4.807 1.813 16.537 1.00 61.94 73 VAL A O 1
ATOM 570 N N . ASP A 1 74 ? -5.351 3.968 16.903 1.00 73.94 74 ASP A N 1
ATOM 571 C CA . ASP A 1 74 ? -5.238 3.891 18.356 1.00 73.94 74 ASP A CA 1
ATOM 572 C C . ASP A 1 74 ? -6.343 3.025 18.963 1.00 73.94 74 ASP A C 1
ATOM 574 O O . ASP A 1 74 ? -7.524 3.136 18.633 1.00 73.94 74 ASP A O 1
ATOM 578 N N . LEU A 1 75 ? -5.922 2.180 19.899 1.00 86.75 75 LEU A N 1
ATOM 579 C CA . LEU A 1 75 ? -6.774 1.281 20.655 1.00 86.75 75 LEU A CA 1
ATOM 580 C C . LEU A 1 75 ? -7.759 2.064 21.536 1.00 86.75 75 LEU A C 1
ATOM 582 O O . LEU A 1 75 ? -7.336 2.915 22.322 1.00 86.75 75 LEU A O 1
ATOM 586 N N . ASP A 1 76 ? -9.053 1.746 21.458 1.00 89.94 76 ASP A N 1
ATOM 587 C CA . ASP A 1 76 ? -10.037 2.302 22.381 1.00 89.94 76 ASP A CA 1
ATOM 588 C C . ASP A 1 76 ? -9.848 1.763 23.800 1.00 89.94 76 ASP A C 1
ATOM 590 O O . ASP A 1 76 ? -9.441 0.623 24.036 1.00 89.94 76 ASP A O 1
ATOM 594 N N . GLU A 1 77 ? -10.173 2.598 24.784 1.00 90.12 77 GLU A N 1
ATOM 595 C CA . GLU A 1 77 ? -10.019 2.222 26.181 1.00 90.12 77 GLU A CA 1
ATOM 596 C C . GLU A 1 77 ? -10.951 1.045 26.504 1.00 90.12 77 GLU A C 1
ATOM 598 O O . GLU A 1 77 ? -12.139 1.076 26.173 1.00 90.12 77 GLU A O 1
ATOM 603 N N . GLY A 1 78 ? -10.408 0.007 27.150 1.00 90.62 78 GLY A N 1
ATOM 604 C CA . GLY A 1 78 ? -11.122 -1.234 27.492 1.00 90.62 78 GLY A CA 1
ATOM 605 C C . GLY A 1 78 ? -11.200 -2.271 26.371 1.00 90.62 78 GLY A C 1
ATOM 606 O O . GLY A 1 78 ? -11.686 -3.374 26.609 1.00 90.62 78 GLY A O 1
ATOM 607 N N . CYS A 1 79 ? -10.707 -1.936 25.182 1.00 92.19 79 CYS A N 1
ATOM 608 C CA . CYS A 1 79 ? -10.517 -2.859 24.073 1.00 92.19 79 CYS A CA 1
ATOM 609 C C . CYS A 1 79 ? -9.071 -3.399 24.040 1.00 92.19 79 CYS A C 1
ATOM 611 O O . CYS A 1 79 ? -8.213 -2.938 24.799 1.00 92.19 79 CYS A O 1
ATOM 613 N N . ASP A 1 80 ? -8.793 -4.383 23.179 1.00 90.38 80 ASP A N 1
ATOM 614 C CA . ASP A 1 80 ? -7.453 -4.961 22.984 1.00 90.38 80 ASP A CA 1
ATOM 615 C C . ASP A 1 80 ? -6.991 -4.908 21.513 1.00 90.38 80 ASP A C 1
ATOM 617 O O . ASP A 1 80 ? -7.701 -4.434 20.629 1.00 90.38 80 ASP A O 1
ATOM 621 N N . PHE A 1 81 ? -5.768 -5.366 21.236 1.00 86.50 81 PHE A N 1
ATOM 622 C CA . PHE A 1 81 ? -5.187 -5.300 19.891 1.00 86.50 81 PHE A CA 1
ATOM 623 C C . PHE A 1 81 ? -5.902 -6.161 18.840 1.00 86.50 81 PHE A C 1
ATOM 625 O O . PHE A 1 81 ? -5.703 -5.897 17.649 1.00 86.50 81 PHE A O 1
ATOM 632 N N . ASP A 1 82 ? -6.703 -7.144 19.254 1.00 89.38 82 ASP A N 1
ATOM 633 C CA . ASP A 1 82 ? -7.471 -8.001 18.351 1.00 89.38 82 ASP A CA 1
ATOM 634 C C . ASP A 1 82 ? -8.824 -7.357 18.024 1.00 89.38 82 ASP A C 1
ATOM 636 O O . ASP A 1 82 ? -9.286 -7.422 16.890 1.00 89.38 82 ASP A O 1
ATOM 640 N N . ALA A 1 83 ? -9.448 -6.678 18.988 1.00 91.00 83 ALA A N 1
ATOM 641 C CA . ALA A 1 83 ? -10.691 -5.941 18.799 1.00 91.00 83 ALA A CA 1
ATOM 642 C C . ALA A 1 83 ? -10.527 -4.513 19.314 1.00 91.00 83 ALA A C 1
ATOM 644 O O . ALA A 1 83 ? -10.813 -4.246 20.476 1.00 91.00 83 ALA A O 1
ATOM 645 N N . ARG A 1 84 ? -10.066 -3.603 18.449 1.00 90.19 84 ARG A N 1
ATOM 646 C CA . ARG A 1 84 ? -9.536 -2.292 18.846 1.00 90.19 84 ARG A CA 1
ATOM 647 C C . ARG A 1 84 ? -10.571 -1.197 19.042 1.00 90.19 84 ARG A C 1
ATOM 649 O O . ARG A 1 84 ? -10.296 -0.233 19.749 1.00 90.19 84 ARG A O 1
ATOM 656 N N . VAL A 1 85 ? -11.728 -1.320 18.401 1.00 91.31 85 VAL A N 1
ATOM 657 C CA . VAL A 1 85 ? -12.7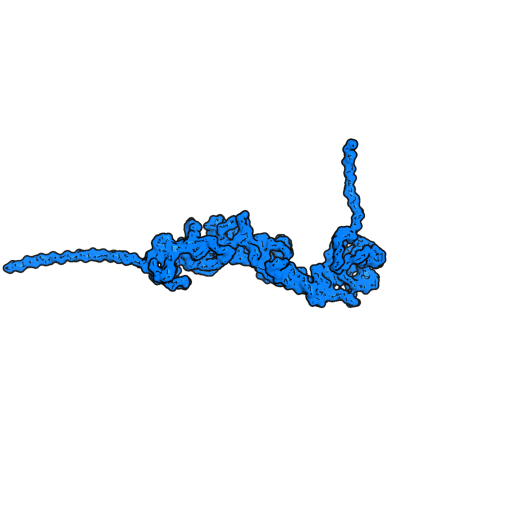25 -0.249 18.304 1.00 91.31 85 VAL A CA 1
ATOM 658 C C . VAL A 1 85 ? -13.887 -0.525 19.238 1.00 91.31 85 VAL A C 1
ATOM 660 O O . VAL A 1 85 ? -14.529 -1.573 19.167 1.00 91.31 85 VAL A O 1
ATOM 663 N N . CYS A 1 86 ? -14.219 0.440 20.083 1.00 92.88 86 CYS A N 1
ATOM 664 C CA . CYS A 1 86 ? -15.375 0.370 20.954 1.00 92.88 86 CYS A CA 1
ATOM 665 C C . CYS A 1 86 ? -16.654 0.663 20.162 1.00 92.88 86 CYS A C 1
ATOM 667 O O . CYS A 1 86 ? -16.829 1.732 19.574 1.00 92.88 86 CYS A O 1
ATOM 669 N N . VAL A 1 87 ? -17.599 -0.280 20.171 1.00 92.31 87 VAL A N 1
ATOM 670 C CA . VAL A 1 87 ? -18.835 -0.201 19.385 1.00 92.31 87 VAL A CA 1
ATOM 671 C C . VAL A 1 87 ? -20.090 -0.322 20.241 1.00 92.31 87 VAL A C 1
ATOM 673 O O . VAL A 1 87 ? -20.144 -0.980 21.285 1.00 92.31 87 VAL A O 1
ATOM 676 N N . GLY A 1 88 ? -21.155 0.324 19.774 1.00 90.44 88 GLY A N 1
ATOM 677 C CA . GLY A 1 88 ? -22.470 0.305 20.401 1.00 90.44 88 GLY A CA 1
ATOM 678 C C . GLY A 1 88 ? -23.568 -0.153 19.447 1.00 90.44 88 GLY A C 1
ATOM 679 O O . GLY A 1 88 ? -23.363 -0.407 18.263 1.00 90.44 88 GLY A O 1
ATOM 680 N N . ARG A 1 89 ? -24.808 -0.174 19.947 1.00 85.38 89 ARG A N 1
ATOM 681 C CA . ARG A 1 89 ? -26.002 -0.385 19.098 1.00 85.38 89 ARG A CA 1
ATOM 682 C C . ARG A 1 89 ? -26.190 0.710 18.040 1.00 85.38 89 ARG A C 1
ATOM 684 O O . ARG A 1 89 ? -26.952 0.532 17.091 1.00 85.38 89 ARG A O 1
ATOM 691 N N . ARG A 1 90 ? -25.566 1.865 18.260 1.00 83.75 90 ARG A N 1
ATOM 692 C CA . ARG A 1 90 ? -25.529 3.033 17.381 1.00 83.75 90 ARG A CA 1
ATOM 693 C C . ARG A 1 90 ? -24.083 3.530 17.316 1.00 83.75 90 ARG A C 1
ATOM 695 O O . ARG A 1 90 ? -23.336 3.228 18.248 1.00 83.75 90 ARG A O 1
ATOM 702 N N . PRO A 1 91 ? -23.726 4.307 16.279 1.00 83.06 91 PRO A N 1
ATOM 703 C CA . PRO A 1 91 ? -22.446 5.005 16.235 1.00 83.06 91 PRO A CA 1
ATOM 704 C C . PRO A 1 91 ? -22.235 5.782 17.534 1.00 83.06 91 PRO A C 1
ATOM 706 O O . PRO A 1 91 ? -23.133 6.513 17.969 1.00 83.06 91 PRO A O 1
ATOM 709 N N . LEU A 1 92 ? -21.096 5.548 18.176 1.00 84.69 92 LEU A N 1
ATOM 710 C CA . LEU A 1 92 ? -20.757 6.170 19.448 1.00 84.69 92 LEU A CA 1
ATOM 711 C C . LEU A 1 92 ? -20.165 7.555 19.185 1.00 84.69 92 LEU A C 1
ATOM 713 O O . LEU A 1 92 ? -19.420 7.747 18.232 1.00 84.69 92 LEU A O 1
ATOM 717 N N . ALA A 1 93 ? -20.509 8.525 20.027 1.00 85.19 93 ALA A N 1
ATOM 718 C CA . ALA A 1 93 ? -19.771 9.783 20.067 1.00 85.19 93 ALA A CA 1
ATOM 719 C C . ALA A 1 93 ? -18.470 9.592 20.867 1.00 85.19 93 ALA A C 1
ATOM 721 O O . ALA A 1 93 ? -18.380 8.658 21.667 1.00 85.19 93 ALA A O 1
ATOM 722 N N . ALA A 1 94 ? -17.508 10.506 20.709 1.00 86.06 94 ALA A N 1
ATOM 723 C CA . ALA A 1 94 ? -16.316 10.555 21.554 1.00 86.06 94 ALA A CA 1
ATOM 724 C C . ALA A 1 94 ? -16.665 10.483 23.042 1.00 86.06 94 ALA A C 1
ATOM 726 O O . ALA A 1 94 ? -17.565 11.173 23.532 1.00 86.06 94 ALA A O 1
ATOM 727 N N . ASN A 1 95 ? -15.857 9.713 23.758 1.00 88.25 95 ASN A N 1
ATOM 728 C CA . ASN A 1 95 ? -15.877 9.521 25.198 1.00 88.25 95 ASN A CA 1
ATOM 729 C C . ASN A 1 95 ? -17.193 8.928 25.715 1.00 88.25 95 ASN A C 1
ATOM 731 O O . ASN A 1 95 ? -17.591 9.211 26.847 1.00 88.25 95 ASN A O 1
ATOM 735 N N . VAL A 1 96 ? -17.883 8.138 24.887 1.00 91.81 96 VAL A N 1
ATOM 736 C CA . VAL A 1 96 ? -19.125 7.440 25.244 1.00 91.81 96 VAL A CA 1
ATOM 737 C C . VAL A 1 96 ? -18.887 5.937 25.322 1.00 91.81 96 VAL A C 1
ATOM 739 O O . VAL A 1 96 ? -18.184 5.364 24.491 1.00 91.81 96 VAL A O 1
ATOM 742 N N . GLU A 1 97 ? -19.491 5.308 26.331 1.00 94.00 97 GLU A N 1
ATOM 743 C CA . GLU A 1 97 ? -19.387 3.872 26.564 1.00 94.00 97 GLU A CA 1
ATOM 744 C C . GLU A 1 97 ? -19.980 3.048 25.416 1.00 94.00 97 GLU A C 1
ATOM 746 O O . GLU A 1 97 ? -21.046 3.362 24.870 1.00 94.00 97 GLU A O 1
ATOM 751 N N . GLY A 1 98 ? -19.302 1.952 25.089 1.00 93.88 98 GLY A N 1
ATOM 752 C CA . GLY A 1 98 ? -19.789 0.941 24.162 1.00 93.88 98 GLY A CA 1
ATOM 753 C C . GLY A 1 98 ? -20.263 -0.327 24.853 1.00 93.88 98 GLY A C 1
ATOM 754 O O . GLY A 1 98 ? -20.222 -0.491 26.073 1.00 93.88 98 GLY A O 1
ATOM 755 N N . THR A 1 99 ? -20.759 -1.243 24.032 1.00 94.25 99 THR A N 1
ATOM 756 C CA . THR A 1 99 ? -21.296 -2.536 24.471 1.00 94.25 99 THR A CA 1
ATOM 757 C C . THR A 1 99 ? -20.469 -3.725 24.001 1.00 94.25 99 THR A C 1
ATOM 759 O O . THR A 1 99 ? -20.712 -4.831 24.475 1.00 94.25 99 THR A O 1
ATOM 762 N N . ALA A 1 100 ? -19.549 -3.514 23.062 1.00 94.62 100 ALA A N 1
ATOM 763 C CA . ALA A 1 100 ? -18.637 -4.522 22.537 1.00 94.62 100 ALA A CA 1
ATOM 764 C C . ALA A 1 100 ? -17.381 -3.841 21.978 1.00 94.62 100 ALA A C 1
ATOM 766 O O . ALA A 1 100 ? -17.416 -2.643 21.699 1.00 94.62 100 ALA A O 1
ATOM 767 N N . CYS A 1 101 ? -16.324 -4.619 21.776 1.00 93.75 101 CYS A N 1
ATOM 768 C CA . CYS A 1 101 ? -15.188 -4.230 20.950 1.00 93.75 101 CYS A CA 1
ATOM 769 C C . CYS A 1 101 ? -15.283 -4.933 19.588 1.00 93.75 101 CYS A C 1
ATOM 771 O O . CYS A 1 101 ? -15.834 -6.033 19.492 1.00 93.75 101 CYS A O 1
ATOM 773 N N . ALA A 1 102 ? -14.779 -4.289 18.543 1.00 93.31 102 ALA A N 1
ATOM 774 C CA . ALA A 1 102 ? -14.715 -4.802 17.181 1.00 93.31 102 ALA A CA 1
ATOM 775 C C . ALA A 1 102 ? -13.315 -4.585 16.607 1.00 93.31 102 ALA A C 1
ATOM 777 O O . ALA A 1 102 ? -12.604 -3.685 17.046 1.00 93.31 102 ALA A O 1
ATOM 778 N N . VAL A 1 103 ? -12.936 -5.395 15.619 1.00 93.38 103 VAL A N 1
ATOM 779 C CA . VAL A 1 103 ? -11.655 -5.252 14.909 1.00 93.38 103 VAL A CA 1
ATOM 780 C C . VAL A 1 103 ? -11.595 -3.886 14.236 1.00 93.38 103 VAL A C 1
ATOM 782 O O . VAL A 1 103 ? -10.663 -3.123 14.464 1.00 93.38 103 VAL A O 1
ATOM 785 N N . CYS A 1 104 ? -12.640 -3.575 13.471 1.00 91.75 104 CYS A N 1
ATOM 786 C CA . CYS A 1 104 ? -12.765 -2.334 12.733 1.00 91.75 104 CYS A CA 1
ATOM 787 C C . CYS A 1 104 ? -14.231 -1.937 12.539 1.00 91.75 104 CYS A C 1
ATOM 789 O O . CYS A 1 104 ? -15.136 -2.746 12.779 1.00 91.75 104 CYS A O 1
ATOM 791 N N . VAL A 1 105 ? -14.479 -0.707 12.091 1.00 90.38 105 VAL A N 1
ATOM 792 C CA . VAL A 1 105 ? -15.804 -0.217 11.686 1.00 90.38 105 VAL A CA 1
ATOM 793 C C . VAL A 1 105 ? -15.684 0.509 10.354 1.00 90.38 105 VAL A C 1
ATOM 795 O O . VAL A 1 105 ? -14.866 1.408 10.233 1.00 90.38 105 VAL A O 1
ATOM 798 N N . ASN A 1 106 ? -16.551 0.172 9.393 1.00 87.88 106 ASN A N 1
ATOM 799 C CA . ASN A 1 106 ? -16.608 0.894 8.119 1.00 87.88 106 ASN A CA 1
ATOM 800 C C . ASN A 1 106 ? -17.043 2.355 8.364 1.00 87.88 106 ASN A C 1
ATOM 802 O O . ASN A 1 106 ? -18.189 2.591 8.781 1.00 87.88 106 ASN A O 1
ATOM 806 N N . SER A 1 107 ? -16.142 3.322 8.179 1.00 78.06 107 SER A N 1
ATOM 807 C CA . SER A 1 107 ? -16.304 4.707 8.643 1.00 78.06 107 SER A CA 1
ATOM 808 C C . SER A 1 107 ? -16.941 5.618 7.595 1.00 78.06 107 SER A C 1
ATOM 810 O O . SER A 1 107 ? -17.826 6.416 7.949 1.00 78.06 107 SER A O 1
ATOM 812 N N . ILE A 1 108 ? -16.568 5.504 6.315 1.00 70.81 108 ILE A N 1
ATOM 813 C CA . ILE A 1 108 ? -17.014 6.402 5.235 1.00 70.81 108 ILE A CA 1
ATOM 814 C C . ILE A 1 108 ? -17.087 5.636 3.903 1.00 70.81 108 ILE A C 1
ATOM 816 O O . ILE A 1 108 ? -16.222 4.829 3.599 1.00 70.81 108 ILE A O 1
ATOM 820 N N . PRO A 1 109 ? -18.095 5.896 3.047 1.00 61.97 109 PRO A N 1
ATOM 821 C CA . PRO A 1 109 ? -18.104 5.305 1.716 1.00 61.97 109 PRO A CA 1
ATOM 822 C C . PRO A 1 109 ? -16.950 5.872 0.878 1.00 61.97 109 PRO A C 1
ATOM 824 O O . PRO A 1 109 ? -16.854 7.093 0.723 1.00 61.97 109 PRO A O 1
ATOM 827 N N . THR A 1 110 ? -16.169 4.988 0.254 1.00 54.84 110 THR A N 1
ATOM 828 C CA . THR A 1 110 ? -15.025 5.262 -0.651 1.00 54.84 110 THR A CA 1
ATOM 829 C C . THR A 1 110 ? -15.277 6.354 -1.703 1.00 54.84 110 THR A C 1
ATOM 831 O O . THR A 1 110 ? -14.361 7.008 -2.190 1.00 54.84 110 THR A O 1
ATOM 834 N N . THR A 1 111 ? -16.545 6.622 -2.024 1.00 51.81 111 THR A N 1
ATOM 835 C CA . THR A 1 111 ? -16.997 7.725 -2.890 1.00 51.81 111 THR A CA 1
ATOM 836 C C . THR A 1 111 ? -16.785 9.144 -2.336 1.00 51.81 111 THR A C 1
ATOM 838 O O . THR A 1 111 ? -16.909 10.102 -3.098 1.00 51.81 111 THR A O 1
ATOM 841 N N . ILE A 1 112 ? -16.553 9.308 -1.028 1.00 60.91 112 ILE A N 1
ATOM 842 C CA . ILE A 1 112 ? -16.407 10.621 -0.371 1.00 60.91 112 ILE A CA 1
ATOM 843 C C . ILE A 1 112 ? -14.932 10.973 -0.176 1.00 60.91 112 ILE A C 1
ATOM 845 O O . ILE A 1 112 ? -14.546 12.108 -0.452 1.00 60.91 112 ILE A O 1
ATOM 849 N N . ASP A 1 113 ? -14.120 10.015 0.263 1.00 66.38 113 ASP A N 1
ATOM 850 C CA . ASP A 1 113 ? -12.669 10.146 0.320 1.00 66.38 113 ASP A CA 1
ATOM 851 C C . ASP A 1 113 ? -12.043 8.773 0.067 1.00 66.38 113 ASP A C 1
ATOM 853 O O . ASP A 1 113 ? -12.177 7.863 0.880 1.00 66.38 113 ASP A O 1
ATOM 857 N N . ALA A 1 114 ? -11.370 8.622 -1.074 1.00 59.53 114 ALA A N 1
ATOM 858 C CA . ALA A 1 114 ? -10.636 7.403 -1.416 1.00 59.53 114 ALA A CA 1
ATOM 859 C C . ALA A 1 114 ? -9.412 7.167 -0.506 1.00 59.53 114 ALA A C 1
ATOM 861 O O . ALA A 1 114 ? -8.759 6.140 -0.624 1.00 59.53 114 ALA A O 1
ATOM 862 N N . ASN A 1 115 ? -9.093 8.123 0.378 1.00 64.69 115 ASN A N 1
ATOM 863 C CA . ASN A 1 115 ? -7.997 8.045 1.341 1.00 64.69 115 ASN A CA 1
ATOM 864 C C . ASN A 1 115 ? -8.472 7.781 2.772 1.00 64.69 115 ASN A C 1
ATOM 866 O O . ASN A 1 115 ? -7.648 7.882 3.684 1.00 64.69 115 ASN A O 1
ATOM 870 N N . ASP A 1 116 ? -9.770 7.534 2.987 1.00 76.44 116 ASP A N 1
ATOM 871 C CA . ASP A 1 116 ? -10.262 7.230 4.328 1.00 76.44 116 ASP A CA 1
ATOM 872 C C . ASP A 1 116 ? -9.807 5.834 4.752 1.00 76.44 116 ASP A C 1
ATOM 874 O O . ASP A 1 116 ? -9.844 4.881 3.975 1.00 76.44 116 ASP A O 1
ATOM 878 N N . ILE A 1 117 ? -9.346 5.750 5.993 1.00 85.62 117 ILE A N 1
ATOM 879 C CA . ILE A 1 117 ? -8.938 4.508 6.637 1.00 85.62 117 ILE A CA 1
ATOM 880 C C . ILE A 1 117 ? -10.070 4.150 7.587 1.00 85.62 117 ILE A C 1
ATOM 882 O O . ILE A 1 117 ? -10.398 4.952 8.465 1.00 85.62 117 ILE A O 1
ATOM 886 N N . ASP A 1 118 ? -10.640 2.960 7.424 1.00 87.25 118 ASP A N 1
ATOM 887 C CA . ASP A 1 118 ? -11.707 2.495 8.297 1.00 87.25 118 ASP A CA 1
ATOM 888 C C . ASP A 1 118 ? -11.244 2.443 9.756 1.00 87.25 118 ASP A C 1
ATOM 890 O O . ASP A 1 118 ? -10.093 2.127 10.069 1.00 87.25 118 ASP A O 1
ATOM 894 N N . ASP A 1 119 ? -12.155 2.743 10.680 1.00 85.44 119 ASP A N 1
ATOM 895 C CA . ASP A 1 119 ? -11.814 2.837 12.096 1.00 85.44 119 ASP A CA 1
ATOM 896 C C . ASP A 1 119 ? -11.207 1.528 12.591 1.00 85.44 119 ASP A C 1
ATOM 898 O O . ASP A 1 119 ? -11.803 0.465 12.414 1.00 85.44 119 ASP A O 1
ATOM 902 N N . GLY A 1 120 ? -10.055 1.603 13.258 1.00 86.31 120 GLY A N 1
ATOM 903 C CA . GLY A 1 120 ? -9.339 0.431 13.764 1.00 86.31 120 GLY A CA 1
ATOM 904 C C . GLY A 1 120 ? -8.462 -0.272 12.730 1.00 86.31 120 GLY A C 1
ATOM 905 O O . GLY A 1 120 ? -7.662 -1.127 13.120 1.00 86.31 120 GLY A O 1
ATOM 906 N N . CYS A 1 121 ? -8.555 0.102 11.452 1.00 89.44 121 CYS A N 1
ATOM 907 C CA . CYS A 1 121 ? -7.677 -0.408 10.416 1.00 89.44 121 CYS A CA 1
ATOM 908 C C . CYS A 1 121 ? -6.358 0.375 10.328 1.00 89.44 121 CYS A C 1
ATOM 910 O O . CYS A 1 121 ? -6.322 1.587 10.558 1.00 89.44 121 CYS A O 1
ATOM 912 N N . PRO A 1 122 ? -5.239 -0.312 10.041 1.00 88.88 122 PRO A N 1
ATOM 913 C CA . PRO A 1 122 ? -3.960 0.332 9.806 1.00 88.88 122 PRO A CA 1
ATOM 914 C C . PRO A 1 122 ? -3.871 0.907 8.389 1.00 88.88 122 PRO A C 1
ATOM 916 O O . PRO A 1 122 ? -4.574 0.439 7.495 1.00 88.88 122 PRO A O 1
ATOM 919 N N . PRO A 1 123 ? -3.006 1.904 8.147 1.00 87.56 123 PRO A N 1
ATOM 920 C CA . PRO A 1 123 ? -2.865 2.489 6.818 1.00 87.56 123 PRO A CA 1
ATOM 921 C C . PRO A 1 123 ? -2.360 1.492 5.765 1.00 87.56 123 PRO A C 1
ATOM 923 O O . PRO A 1 123 ? -2.642 1.676 4.587 1.00 87.56 123 PRO A O 1
ATOM 926 N N . GLU A 1 124 ? -1.661 0.429 6.173 1.00 91.12 124 GLU A N 1
ATOM 927 C CA . GLU A 1 124 ? -1.239 -0.662 5.291 1.00 91.12 124 GLU A CA 1
ATOM 928 C C . GLU A 1 124 ? -2.399 -1.575 4.865 1.00 91.12 124 GLU A C 1
ATOM 930 O O . GLU A 1 124 ? -2.274 -2.302 3.886 1.00 91.12 124 GLU A O 1
ATOM 935 N N . ALA A 1 125 ? -3.519 -1.563 5.589 1.00 92.00 125 ALA A N 1
ATOM 936 C CA . ALA A 1 125 ? -4.705 -2.359 5.292 1.00 92.00 125 ALA A CA 1
ATOM 937 C C . ALA A 1 125 ? -5.959 -1.535 5.624 1.00 92.00 125 ALA A C 1
ATOM 939 O O . ALA A 1 125 ? -6.605 -1.800 6.636 1.00 92.00 125 ALA A O 1
ATOM 940 N N . PRO A 1 126 ? -6.276 -0.500 4.831 1.00 89.38 126 PRO A N 1
ATOM 941 C CA . PRO A 1 126 ? -7.180 0.567 5.248 1.00 89.38 126 PRO A CA 1
ATOM 942 C C . PRO A 1 126 ? -8.669 0.194 5.247 1.00 89.38 126 PRO A C 1
ATOM 944 O O . PRO A 1 126 ? -9.465 0.961 5.779 1.00 89.38 126 PRO A O 1
ATOM 947 N N . ILE A 1 127 ? -9.062 -0.947 4.669 1.00 89.88 127 ILE A N 1
ATOM 948 C CA . ILE A 1 127 ? -10.471 -1.294 4.429 1.00 89.88 127 ILE A CA 1
ATOM 949 C C . ILE A 1 127 ? -10.940 -2.366 5.411 1.00 89.88 127 ILE A C 1
ATOM 951 O O . ILE A 1 127 ? -10.359 -3.447 5.510 1.00 89.88 127 ILE A O 1
ATOM 955 N N . CYS A 1 128 ? -12.044 -2.095 6.096 1.00 91.62 128 CYS A N 1
ATOM 956 C CA . CYS A 1 128 ? -12.718 -3.002 7.007 1.00 91.62 128 CYS A CA 1
ATOM 957 C C . CYS A 1 128 ? -13.672 -3.926 6.247 1.00 91.62 128 CYS A C 1
ATOM 959 O O . CYS A 1 128 ? -14.592 -3.480 5.564 1.00 91.62 128 CYS A O 1
ATOM 961 N N . VAL A 1 129 ? -13.518 -5.237 6.421 1.00 93.75 129 VAL A N 1
ATOM 962 C CA . VAL A 1 129 ? -14.357 -6.248 5.763 1.00 93.75 129 VAL A CA 1
ATOM 963 C C . VAL A 1 129 ? -14.825 -7.332 6.737 1.00 93.75 129 VAL A C 1
ATOM 965 O O . VAL A 1 129 ? -14.285 -7.512 7.832 1.00 93.75 129 VAL A O 1
ATOM 968 N N . ASN A 1 130 ? -15.861 -8.066 6.343 1.00 95.56 130 ASN A N 1
ATOM 969 C CA . ASN A 1 130 ? -16.304 -9.293 7.003 1.00 95.56 130 ASN A CA 1
ATOM 970 C C . ASN A 1 130 ? -15.387 -10.476 6.641 1.00 95.56 130 ASN A C 1
ATOM 972 O O . ASN A 1 130 ? -14.544 -10.384 5.749 1.00 95.56 130 ASN A O 1
ATOM 976 N N . ASP A 1 131 ? -15.602 -11.637 7.266 1.00 94.56 131 ASP A N 1
ATOM 977 C CA . ASP A 1 131 ? -14.792 -12.843 7.028 1.00 94.56 131 ASP A CA 1
ATOM 978 C C . ASP A 1 131 ? -14.767 -13.268 5.550 1.00 94.56 131 ASP A C 1
ATOM 980 O O . ASP A 1 131 ? -13.731 -13.716 5.049 1.00 94.56 131 ASP A O 1
ATOM 984 N N . ASP A 1 132 ? -15.879 -13.057 4.841 1.00 94.19 132 ASP A N 1
ATOM 985 C CA . ASP A 1 132 ? -16.050 -13.352 3.414 1.00 94.19 132 ASP A CA 1
ATOM 986 C C . ASP A 1 132 ? -15.408 -12.321 2.471 1.00 94.19 132 ASP A C 1
ATOM 988 O O . ASP A 1 132 ? -15.432 -12.511 1.258 1.00 94.19 132 ASP A O 1
ATOM 992 N N . GLY A 1 133 ? -14.811 -11.260 3.019 1.00 90.88 133 GLY A N 1
ATOM 993 C CA . GLY A 1 133 ? -14.187 -10.175 2.264 1.00 90.88 133 GLY A CA 1
ATOM 994 C C . GLY A 1 133 ? -15.141 -9.070 1.813 1.00 90.88 133 GLY A C 1
ATOM 995 O O . GLY A 1 133 ? -14.684 -8.122 1.191 1.00 90.88 133 GLY A O 1
ATOM 996 N N . SER A 1 134 ? -16.438 -9.143 2.121 1.00 92.19 134 SER A N 1
ATOM 997 C CA . SER A 1 134 ? -17.361 -8.049 1.805 1.00 92.19 134 SER A CA 1
ATOM 998 C C . SER A 1 134 ? -17.222 -6.890 2.791 1.00 92.19 134 SER A C 1
ATOM 1000 O O . SER A 1 134 ? -17.099 -7.110 3.998 1.00 92.19 134 SER A O 1
ATOM 1002 N N . GLU A 1 135 ? -17.319 -5.653 2.307 1.00 90.44 135 GLU A N 1
ATOM 1003 C CA . GLU A 1 135 ? -17.450 -4.492 3.187 1.00 90.44 135 GLU A CA 1
ATOM 1004 C C . GLU A 1 135 ? -18.749 -4.582 4.013 1.00 90.44 135 GLU A C 1
ATOM 1006 O O . GLU A 1 135 ? -19.841 -4.791 3.461 1.00 90.44 135 GLU A O 1
ATOM 1011 N N . PRO A 1 136 ? -18.689 -4.412 5.346 1.00 92.25 136 PRO A N 1
ATOM 1012 C CA . PRO A 1 136 ? -19.885 -4.305 6.155 1.00 92.25 136 PRO A CA 1
ATOM 1013 C C . PRO A 1 136 ? -20.605 -2.986 5.823 1.00 92.25 136 PRO A C 1
ATOM 1015 O O . PRO A 1 136 ? -19.986 -2.035 5.346 1.00 92.25 136 PRO A O 1
ATOM 1018 N N . PRO A 1 137 ? -21.920 -2.870 6.088 1.00 90.88 137 PRO A N 1
ATOM 1019 C CA . PRO A 1 137 ? -22.629 -1.613 5.871 1.00 90.88 137 PRO A CA 1
ATOM 1020 C C . PRO A 1 137 ? -21.990 -0.461 6.654 1.00 90.88 137 PRO A C 1
ATOM 1022 O O . PRO A 1 137 ? -21.458 -0.675 7.740 1.00 90.88 137 PRO A O 1
ATOM 1025 N N . LEU A 1 138 ? -22.141 0.772 6.169 1.00 85.62 138 LEU A N 1
ATOM 1026 C CA . LEU A 1 138 ? -21.607 1.953 6.851 1.00 85.62 138 LEU A CA 1
ATOM 1027 C C . LEU A 1 138 ? -21.919 1.962 8.353 1.00 85.62 138 LEU A C 1
ATOM 1029 O O . LEU A 1 138 ? -23.070 1.793 8.786 1.00 85.62 138 LEU A O 1
ATOM 1033 N N . ARG A 1 139 ? -20.874 2.223 9.140 1.00 85.00 139 ARG A N 1
ATOM 1034 C CA . ARG A 1 139 ? -20.860 2.252 10.606 1.00 85.00 139 ARG A CA 1
ATOM 1035 C C . ARG A 1 139 ? -21.242 0.922 11.247 1.00 85.00 139 ARG A C 1
ATOM 1037 O O . ARG A 1 139 ? -21.867 0.893 12.317 1.00 85.00 139 ARG A O 1
ATOM 1044 N N . LYS A 1 140 ? -20.931 -0.182 10.573 1.00 90.94 140 LYS A N 1
ATOM 1045 C CA . LYS A 1 140 ? -21.034 -1.533 11.119 1.00 90.94 140 LYS A CA 1
ATOM 1046 C C . LYS A 1 140 ? -19.647 -2.130 11.312 1.00 90.94 140 LYS A C 1
ATOM 1048 O O . LYS A 1 140 ? -18.746 -1.821 10.537 1.00 90.94 140 LYS A O 1
ATOM 1053 N N . PRO A 1 141 ? -19.491 -2.952 12.363 1.00 92.69 141 PRO A N 1
ATOM 1054 C CA . PRO A 1 141 ? -18.229 -3.610 12.623 1.00 92.69 141 PRO A CA 1
ATOM 1055 C C . PRO A 1 141 ? -17.924 -4.644 11.539 1.00 92.69 141 PRO A C 1
ATOM 1057 O O . PRO A 1 141 ? -18.840 -5.336 11.086 1.00 92.69 141 PRO A O 1
ATOM 1060 N N . GLY A 1 142 ? -16.648 -4.750 11.182 1.00 93.62 142 GLY A N 1
ATOM 1061 C CA . GLY A 1 142 ? -16.086 -5.860 10.417 1.00 93.62 142 GLY A CA 1
ATOM 1062 C C . GLY A 1 142 ? -15.189 -6.736 11.289 1.00 93.62 142 GLY A C 1
ATOM 1063 O O . GLY A 1 142 ? -15.065 -6.530 12.502 1.00 93.62 142 GLY A O 1
ATOM 1064 N N . THR A 1 143 ? -14.592 -7.745 10.668 1.00 94.88 143 THR A N 1
ATOM 1065 C CA . THR A 1 143 ? -13.799 -8.781 11.346 1.00 94.88 143 THR A CA 1
ATOM 1066 C C . THR A 1 143 ? -12.339 -8.804 10.916 1.00 94.88 143 THR A C 1
ATOM 1068 O O . THR A 1 143 ? -11.528 -9.440 11.586 1.00 94.88 143 THR A O 1
ATOM 1071 N N . LYS A 1 144 ? -11.975 -8.115 9.832 1.00 94.56 144 LYS A N 1
ATOM 1072 C CA . LYS A 1 144 ? -10.585 -7.983 9.388 1.00 94.56 144 LYS A CA 1
ATOM 1073 C C . LYS A 1 144 ? -10.382 -6.694 8.599 1.00 94.56 144 LYS A C 1
ATOM 1075 O O . LYS A 1 144 ? -11.331 -6.152 8.037 1.00 94.56 144 LYS A O 1
ATOM 1080 N N . CYS A 1 145 ? -9.131 -6.266 8.540 1.00 92.44 145 CYS A N 1
ATOM 1081 C CA . CYS A 1 145 ? -8.675 -5.160 7.714 1.00 92.44 145 CYS A CA 1
ATOM 1082 C C . CYS A 1 145 ? -7.878 -5.708 6.527 1.00 92.44 145 CYS A C 1
ATOM 1084 O O . CYS A 1 145 ? -7.098 -6.648 6.707 1.00 92.44 145 CYS A O 1
ATOM 1086 N N . ILE A 1 146 ? -8.087 -5.158 5.334 1.00 92.38 146 ILE A N 1
ATOM 1087 C CA . ILE A 1 146 ? -7.398 -5.553 4.098 1.00 92.38 146 ILE A CA 1
ATOM 1088 C C . ILE A 1 146 ? -6.923 -4.317 3.329 1.00 92.38 146 ILE A C 1
ATOM 1090 O O . ILE A 1 146 ? -7.454 -3.222 3.517 1.00 92.38 146 ILE A O 1
ATOM 1094 N N . ALA A 1 147 ? -5.956 -4.506 2.435 1.00 90.25 147 ALA A N 1
ATOM 1095 C CA . ALA A 1 147 ? -5.760 -3.604 1.309 1.00 90.25 147 ALA A CA 1
ATOM 1096 C C . ALA A 1 147 ? -6.444 -4.219 0.085 1.00 90.25 147 ALA A C 1
ATOM 1098 O O . ALA A 1 147 ? -6.072 -5.306 -0.351 1.00 90.25 147 ALA A O 1
ATOM 1099 N N . ASP A 1 148 ? -7.467 -3.546 -0.432 1.00 87.31 148 ASP A N 1
ATOM 1100 C CA . ASP A 1 148 ? -8.048 -3.836 -1.746 1.00 87.31 148 ASP A CA 1
ATOM 1101 C C . ASP A 1 148 ? -7.474 -2.814 -2.729 1.00 87.31 148 ASP A C 1
ATOM 1103 O O . ASP A 1 148 ? -8.135 -1.843 -3.102 1.00 87.31 148 ASP A O 1
ATOM 1107 N N . CYS A 1 149 ? -6.176 -2.960 -3.017 1.00 90.50 149 CYS A N 1
ATOM 1108 C CA . CYS A 1 149 ? -5.416 -2.004 -3.812 1.00 90.50 149 CYS A CA 1
ATOM 1109 C C . CYS A 1 149 ? -4.978 -2.581 -5.160 1.00 90.50 149 CYS A C 1
ATOM 1111 O O . CYS A 1 149 ? -4.783 -3.792 -5.302 1.00 90.50 149 CYS A O 1
ATOM 1113 N N . VAL A 1 150 ? -4.818 -1.701 -6.149 1.00 90.50 150 VAL A N 1
ATOM 1114 C CA . VAL A 1 150 ? -4.354 -2.047 -7.498 1.00 90.50 150 VAL A CA 1
ATOM 1115 C C . VAL A 1 150 ? -3.310 -1.039 -7.949 1.00 90.50 150 VAL A C 1
ATOM 1117 O O . VAL A 1 150 ? -3.576 0.165 -7.892 1.00 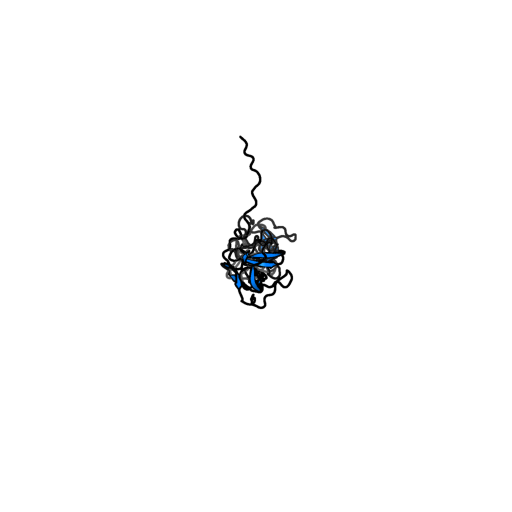90.50 150 VAL A O 1
ATOM 1120 N N . ASP A 1 151 ? -2.176 -1.548 -8.437 1.00 85.12 151 ASP A N 1
ATOM 1121 C CA . ASP A 1 151 ? -1.104 -0.720 -8.988 1.00 85.12 151 ASP A CA 1
ATOM 1122 C C . ASP A 1 151 ? -1.569 0.037 -10.243 1.00 85.12 151 ASP A C 1
ATOM 1124 O O . ASP A 1 151 ? -2.132 -0.534 -11.188 1.00 85.12 151 ASP A O 1
ATOM 1128 N N . THR A 1 152 ? -1.357 1.348 -10.235 1.00 81.00 152 THR A N 1
ATOM 1129 C CA . THR A 1 152 ? -1.684 2.272 -11.326 1.00 81.00 152 THR A CA 1
ATOM 1130 C C . THR A 1 152 ? -0.471 2.696 -12.148 1.00 81.00 152 THR A C 1
ATOM 1132 O O . THR A 1 152 ? -0.641 3.324 -13.197 1.00 81.00 152 THR A O 1
ATOM 1135 N N . GLY A 1 153 ? 0.725 2.270 -11.750 1.00 74.31 153 GLY A N 1
ATOM 1136 C CA . GLY A 1 153 ? 1.990 2.472 -12.434 1.00 74.31 153 GLY A CA 1
ATOM 1137 C C . GLY A 1 153 ? 2.951 3.388 -11.673 1.00 74.31 153 GLY A C 1
ATOM 1138 O O . GLY A 1 153 ? 2.613 4.043 -10.696 1.00 74.31 153 GLY A O 1
ATOM 1139 N N . TYR A 1 154 ? 4.159 3.509 -12.220 1.00 64.19 154 TYR A N 1
ATOM 1140 C CA . TYR A 1 154 ? 5.372 3.985 -11.537 1.00 64.19 154 TYR A CA 1
ATOM 1141 C C . TYR A 1 154 ? 5.329 5.360 -10.839 1.00 64.19 154 TYR A C 1
ATOM 1143 O O . TYR A 1 154 ? 6.163 5.645 -9.984 1.00 64.19 154 TYR A O 1
ATOM 1151 N N . ASN A 1 155 ? 4.413 6.250 -11.234 1.00 65.75 155 ASN A N 1
ATOM 1152 C CA . ASN A 1 155 ? 4.422 7.661 -10.823 1.00 65.75 155 ASN A CA 1
ATOM 1153 C C . ASN A 1 155 ? 3.087 8.156 -10.251 1.00 65.75 155 ASN A C 1
ATOM 1155 O O . ASN A 1 155 ? 2.974 9.338 -9.909 1.00 65.75 155 ASN A O 1
ATOM 1159 N N . GLU A 1 156 ? 2.069 7.300 -10.175 1.00 74.00 156 GLU A N 1
ATOM 1160 C CA . GLU A 1 156 ? 0.750 7.679 -9.672 1.00 74.00 156 GLU A CA 1
ATOM 1161 C C . GLU A 1 156 ? 0.432 6.919 -8.378 1.00 74.00 156 GLU A C 1
ATOM 1163 O O . GLU A 1 156 ? 0.842 5.776 -8.225 1.00 74.00 156 GLU A O 1
ATOM 1168 N N . PRO A 1 157 ? -0.262 7.544 -7.408 1.00 79.81 157 PRO A N 1
ATOM 1169 C CA . PRO A 1 157 ? -0.770 6.830 -6.245 1.00 79.81 157 PRO A CA 1
ATOM 1170 C C . PRO A 1 157 ? -1.730 5.717 -6.649 1.00 79.81 157 PRO A C 1
ATOM 1172 O O . PRO A 1 157 ? -2.697 5.958 -7.377 1.00 79.81 157 PRO A O 1
ATOM 1175 N N . ASP A 1 158 ? -1.528 4.548 -6.063 1.00 86.81 158 ASP A N 1
ATOM 1176 C CA . ASP A 1 158 ? -2.323 3.372 -6.345 1.00 86.81 158 ASP A CA 1
ATOM 1177 C C . ASP A 1 158 ? -3.742 3.480 -5.815 1.00 86.81 158 ASP A C 1
ATOM 1179 O O . ASP A 1 158 ? -4.038 4.061 -4.761 1.00 86.81 158 ASP A O 1
ATOM 1183 N N . ILE A 1 159 ? -4.660 2.885 -6.572 1.00 86.94 159 ILE A N 1
ATOM 1184 C CA . ILE A 1 159 ? -6.072 2.863 -6.210 1.00 86.94 159 ILE A CA 1
ATOM 1185 C C . ILE A 1 159 ? -6.232 1.979 -4.978 1.00 86.94 159 ILE A C 1
ATOM 1187 O O . ILE A 1 159 ? -5.678 0.888 -4.917 1.00 86.94 159 ILE A O 1
ATOM 1191 N N . GLY A 1 160 ? -7.027 2.442 -4.012 1.00 85.19 160 GLY A N 1
ATOM 1192 C CA . GLY A 1 160 ? -7.314 1.711 -2.774 1.00 85.19 160 GLY A CA 1
ATOM 1193 C C . GLY A 1 160 ? -6.319 1.980 -1.644 1.00 85.19 160 GLY A C 1
ATOM 1194 O O . GLY A 1 160 ? -6.540 1.519 -0.526 1.00 85.19 160 GLY A O 1
ATOM 1195 N N . CYS A 1 161 ? -5.268 2.761 -1.907 1.00 88.06 161 CYS A N 1
ATOM 1196 C CA . CYS A 1 161 ? -4.273 3.132 -0.917 1.00 88.06 161 CYS A CA 1
ATOM 1197 C C . CYS A 1 161 ? -4.394 4.598 -0.466 1.00 88.06 161 CYS A C 1
ATOM 1199 O O . CYS A 1 161 ? -4.702 5.485 -1.267 1.00 88.06 161 CYS A O 1
ATOM 1201 N N . PRO A 1 162 ? -4.165 4.900 0.827 1.00 85.31 162 PRO A N 1
ATOM 1202 C CA . PRO A 1 162 ? -4.293 6.257 1.333 1.00 85.31 162 PRO A CA 1
ATOM 1203 C C . PRO A 1 162 ? -3.087 7.102 0.905 1.00 85.31 162 PRO A C 1
ATOM 1205 O O . PRO A 1 162 ? -1.970 6.607 0.822 1.00 85.31 162 PRO A O 1
ATOM 1208 N N . ARG A 1 163 ? -3.265 8.420 0.751 1.00 81.19 163 ARG A N 1
ATOM 1209 C CA . ARG A 1 163 ? -2.197 9.383 0.372 1.00 81.19 163 ARG A CA 1
ATOM 1210 C C . ARG A 1 163 ? -0.845 9.221 1.071 1.00 81.19 163 ARG A C 1
ATOM 1212 O O . ARG A 1 163 ? 0.175 9.546 0.476 1.00 81.19 163 ARG A O 1
ATOM 1219 N N . ASN A 1 164 ? -0.833 8.813 2.339 1.00 81.12 164 ASN A N 1
ATOM 1220 C CA . ASN A 1 164 ? 0.413 8.658 3.092 1.00 81.12 164 ASN A CA 1
ATOM 1221 C C . ASN A 1 164 ? 1.064 7.282 2.915 1.00 81.12 164 ASN A C 1
ATOM 1223 O O . ASN A 1 164 ? 2.221 7.134 3.287 1.00 81.12 164 ASN A O 1
ATOM 1227 N N . TYR A 1 165 ? 0.340 6.304 2.372 1.00 88.25 165 TYR A N 1
ATOM 1228 C CA . TYR A 1 165 ? 0.831 4.976 2.006 1.00 88.25 165 TYR A CA 1
ATOM 1229 C C . TYR A 1 165 ? 0.374 4.679 0.576 1.00 88.25 165 TYR A C 1
ATOM 1231 O O . TYR A 1 165 ? -0.426 3.772 0.390 1.00 88.25 165 TYR A O 1
ATOM 1239 N N . PRO A 1 166 ? 0.778 5.489 -0.417 1.00 86.75 166 PRO A N 1
ATOM 1240 C CA . PRO A 1 166 ? 0.103 5.518 -1.707 1.00 86.75 166 PRO A CA 1
ATOM 1241 C C . PRO A 1 166 ? 0.483 4.360 -2.636 1.00 86.75 166 PRO A C 1
ATOM 1243 O O . PRO A 1 166 ? -0.030 4.335 -3.741 1.00 86.75 166 PRO A O 1
ATOM 1246 N N . TYR A 1 167 ? 1.357 3.437 -2.225 1.00 88.50 167 TYR A N 1
ATOM 1247 C CA . TYR A 1 167 ? 1.831 2.342 -3.077 1.00 88.50 167 TYR A CA 1
ATOM 1248 C C . TYR A 1 167 ? 1.219 1.016 -2.650 1.00 88.50 167 TYR A C 1
ATOM 1250 O O . TYR A 1 167 ? 1.199 0.688 -1.464 1.00 88.50 167 TYR A O 1
ATOM 1258 N N . CYS A 1 168 ? 0.761 0.239 -3.611 1.00 91.38 168 CYS A N 1
ATOM 1259 C CA . CYS A 1 168 ? 0.214 -1.090 -3.471 1.00 91.38 168 CYS A CA 1
ATOM 1260 C C . CYS A 1 168 ? 1.332 -2.099 -3.705 1.00 91.38 168 CYS A C 1
ATOM 1262 O O . CYS A 1 168 ? 2.006 -2.061 -4.724 1.00 91.38 168 CYS A O 1
ATOM 1264 N N . VAL A 1 169 ? 1.561 -2.996 -2.750 1.00 92.44 169 VAL A N 1
ATOM 1265 C CA . VAL A 1 169 ? 2.723 -3.892 -2.795 1.00 92.44 169 VAL A CA 1
ATOM 1266 C C . VAL A 1 169 ? 2.349 -5.335 -2.476 1.00 92.44 169 VAL A C 1
ATOM 1268 O O . VAL A 1 169 ? 1.319 -5.625 -1.851 1.00 92.44 169 VAL A O 1
ATOM 1271 N N . LEU A 1 170 ? 3.215 -6.258 -2.888 1.00 92.44 170 LEU A N 1
ATOM 1272 C CA . LEU A 1 170 ? 3.155 -7.667 -2.509 1.00 92.44 170 LEU A CA 1
ATOM 1273 C C . LEU A 1 170 ? 3.561 -7.869 -1.036 1.00 92.44 170 LEU A C 1
ATOM 1275 O O . LEU A 1 170 ? 4.007 -6.950 -0.346 1.00 92.44 170 LEU A O 1
ATOM 1279 N N . GLU A 1 171 ? 3.420 -9.096 -0.524 1.00 91.69 171 GLU A N 1
ATOM 1280 C CA . GLU A 1 171 ? 3.779 -9.436 0.866 1.00 91.69 171 GLU A CA 1
ATOM 1281 C C . GLU A 1 171 ? 5.228 -9.057 1.210 1.00 91.69 171 GLU A C 1
ATOM 1283 O O . GLU A 1 171 ? 5.505 -8.544 2.299 1.00 91.69 171 GLU A O 1
ATOM 1288 N N . ASP A 1 172 ? 6.153 -9.248 0.270 1.00 89.38 172 ASP A N 1
ATOM 1289 C CA . ASP A 1 172 ? 7.571 -8.910 0.422 1.00 89.38 172 ASP A CA 1
ATOM 1290 C C . ASP A 1 172 ? 7.873 -7.408 0.265 1.00 89.38 172 ASP A C 1
ATOM 1292 O O . ASP A 1 172 ? 8.973 -6.972 0.598 1.00 89.38 172 ASP A O 1
ATOM 1296 N N . GLY A 1 173 ? 6.881 -6.602 -0.124 1.00 87.81 173 GLY A N 1
ATOM 1297 C CA . GLY A 1 173 ? 7.012 -5.163 -0.339 1.00 87.81 173 GLY A CA 1
ATOM 1298 C C . GLY A 1 173 ? 7.462 -4.763 -1.742 1.00 87.81 173 GLY A C 1
ATOM 1299 O O . GLY A 1 173 ? 7.670 -3.573 -1.954 1.00 87.81 173 GLY A O 1
ATOM 1300 N N . SER A 1 174 ? 7.612 -5.718 -2.662 1.00 86.88 174 SER A N 1
ATOM 1301 C CA . SER A 1 174 ? 7.851 -5.421 -4.076 1.00 86.88 174 SER A CA 1
ATOM 1302 C C . SER A 1 174 ? 6.594 -4.888 -4.765 1.00 86.88 174 SER A C 1
ATOM 1304 O O . SER A 1 174 ? 5.464 -5.135 -4.320 1.00 86.88 174 SER A O 1
ATOM 1306 N N . ASP A 1 175 ? 6.812 -4.148 -5.846 1.00 86.62 175 ASP A N 1
ATOM 1307 C CA . ASP A 1 175 ? 5.763 -3.663 -6.736 1.00 86.62 175 ASP A CA 1
ATOM 1308 C C . ASP A 1 175 ? 5.081 -4.850 -7.469 1.00 86.62 175 ASP A C 1
ATOM 1310 O O . ASP A 1 175 ? 5.769 -5.724 -8.009 1.00 86.62 175 ASP A O 1
ATOM 1314 N N . PRO A 1 176 ? 3.737 -4.958 -7.457 1.00 88.88 176 PRO A N 1
ATOM 1315 C CA . PRO A 1 176 ? 3.007 -6.053 -8.093 1.00 88.88 176 PRO A CA 1
ATOM 1316 C C . PRO A 1 176 ? 2.936 -5.919 -9.626 1.00 88.88 176 PRO A C 1
ATOM 1318 O O . PRO A 1 176 ? 2.578 -6.888 -10.302 1.00 88.88 176 PRO A O 1
ATOM 1321 N N . GLY A 1 177 ? 3.272 -4.751 -10.172 1.00 85.00 177 GLY A N 1
ATOM 1322 C CA . GLY A 1 177 ? 3.248 -4.394 -11.580 1.00 85.00 177 GLY A CA 1
ATOM 1323 C C . GLY A 1 177 ? 1.895 -3.867 -12.056 1.00 85.00 177 GLY A C 1
ATOM 1324 O O . GLY A 1 177 ? 0.838 -4.234 -11.541 1.00 85.00 177 GLY A O 1
ATOM 1325 N N . PHE A 1 178 ? 1.926 -3.065 -13.124 1.00 87.44 178 PHE A N 1
ATOM 1326 C CA . PHE A 1 178 ? 0.780 -2.285 -13.602 1.00 87.44 178 PHE A CA 1
ATOM 1327 C C . PHE A 1 178 ? -0.525 -3.088 -13.714 1.00 87.44 178 PHE A C 1
ATOM 1329 O O . PHE A 1 178 ? -0.586 -4.119 -14.390 1.00 87.44 178 PHE A O 1
ATOM 1336 N N . GLN A 1 179 ? -1.594 -2.566 -13.100 1.00 89.44 179 GLN A N 1
ATOM 1337 C CA . GLN A 1 179 ? -2.930 -3.172 -12.990 1.00 89.44 179 GLN A CA 1
ATOM 1338 C C . GLN A 1 179 ? -2.986 -4.498 -12.220 1.00 89.44 179 GLN A C 1
ATOM 1340 O O . GLN A 1 179 ? -3.995 -5.211 -12.292 1.00 89.44 179 GLN A O 1
ATOM 1345 N N . SER A 1 180 ? -1.941 -4.839 -11.473 1.00 91.69 180 SER A N 1
ATOM 1346 C CA . SER A 1 180 ? -1.931 -6.028 -10.630 1.00 91.69 180 SER A CA 1
ATOM 1347 C C . SER A 1 180 ? -2.351 -5.675 -9.203 1.00 91.69 180 SER A C 1
ATOM 1349 O O . SER A 1 180 ? -2.003 -4.609 -8.689 1.00 91.69 180 SER A O 1
ATOM 1351 N N . PRO A 1 181 ? -3.130 -6.548 -8.543 1.00 93.06 181 PRO A N 1
ATOM 1352 C CA . PRO A 1 181 ? -3.516 -6.336 -7.159 1.00 93.06 181 PRO A CA 1
ATOM 1353 C C . PRO A 1 181 ? -2.335 -6.595 -6.219 1.00 93.06 181 PRO A C 1
ATOM 1355 O O . PRO A 1 181 ? -1.587 -7.559 -6.396 1.00 93.06 181 PRO A O 1
ATOM 1358 N N . GLY A 1 182 ? -2.227 -5.776 -5.180 1.00 91.69 182 GLY A N 1
ATOM 1359 C CA . GLY A 1 182 ? -1.346 -6.018 -4.039 1.00 91.69 182 GLY A CA 1
ATOM 1360 C C . GLY A 1 182 ? -2.120 -6.507 -2.819 1.00 91.69 182 GLY A C 1
ATOM 1361 O O . GLY A 1 182 ? -3.318 -6.785 -2.873 1.00 91.69 182 GLY A O 1
ATOM 1362 N N . VAL A 1 183 ? -1.412 -6.648 -1.702 1.00 93.69 183 VAL A N 1
ATOM 1363 C CA . VAL A 1 183 ? -1.969 -7.173 -0.438 1.00 93.69 183 VAL A CA 1
ATOM 1364 C C . VAL A 1 183 ? -1.833 -6.200 0.727 1.00 93.69 183 VAL A C 1
ATOM 1366 O O . VAL A 1 183 ? -2.459 -6.399 1.770 1.00 93.69 183 VAL A O 1
ATOM 1369 N N . LYS A 1 184 ? -1.019 -5.154 0.563 1.00 93.94 184 LYS A N 1
ATOM 1370 C CA . LYS A 1 184 ? -0.822 -4.097 1.553 1.00 93.94 184 LYS A CA 1
ATOM 1371 C C . LYS A 1 184 ? -0.494 -2.774 0.866 1.00 93.94 184 LYS A C 1
ATOM 1373 O O . LYS A 1 184 ? 0.141 -2.758 -0.186 1.00 93.94 184 LYS A O 1
ATOM 1378 N N . CYS A 1 185 ? -0.884 -1.682 1.503 1.00 92.00 185 CYS A N 1
ATOM 1379 C CA . CYS A 1 185 ? -0.426 -0.346 1.161 1.00 92.00 185 CYS A CA 1
ATOM 1380 C C . CYS A 1 185 ? 0.905 -0.049 1.857 1.00 92.00 185 CYS A C 1
ATOM 1382 O O . CYS A 1 185 ? 1.155 -0.496 2.978 1.00 92.00 185 CYS A O 1
ATOM 1384 N N . SER A 1 186 ? 1.769 0.715 1.206 1.00 91.19 186 SER A N 1
ATOM 1385 C CA . SER A 1 186 ? 3.109 1.022 1.681 1.00 91.19 186 SER A CA 1
ATOM 1386 C C . SER A 1 186 ? 3.445 2.488 1.457 1.00 91.19 186 SER A C 1
ATOM 1388 O O . SER A 1 186 ? 2.978 3.140 0.521 1.00 91.19 186 SER A O 1
ATOM 1390 N N . VAL A 1 187 ? 4.314 3.009 2.319 1.00 87.94 187 VAL A N 1
ATOM 1391 C CA . VAL A 1 187 ? 5.115 4.176 1.959 1.00 87.94 187 VAL A CA 1
ATOM 1392 C C . VAL A 1 187 ? 6.061 3.794 0.825 1.00 87.94 187 VAL A C 1
ATOM 1394 O O . VAL A 1 187 ? 6.431 2.628 0.664 1.00 87.94 187 VAL A O 1
ATOM 1397 N N . CYS A 1 188 ? 6.482 4.795 0.069 1.00 82.75 188 CYS A N 1
ATOM 1398 C CA . CYS A 1 188 ? 7.519 4.637 -0.932 1.00 82.75 188 CYS A CA 1
ATOM 1399 C C . CYS A 1 188 ? 8.779 3.993 -0.303 1.00 82.75 188 CYS A C 1
ATOM 1401 O O . CYS A 1 188 ? 9.186 4.366 0.805 1.00 82.75 188 CYS A O 1
ATOM 1403 N N . SER A 1 189 ? 9.416 3.049 -1.003 1.00 83.44 189 SER A N 1
ATOM 1404 C CA . SER A 1 189 ? 10.712 2.472 -0.614 1.00 83.44 189 SER A CA 1
ATOM 1405 C C . SER A 1 189 ? 11.521 2.062 -1.852 1.00 83.44 189 SER A C 1
ATOM 1407 O O . SER A 1 189 ? 10.908 1.871 -2.897 1.00 83.44 189 SER A O 1
ATOM 1409 N N . PRO A 1 190 ? 12.856 1.881 -1.766 1.00 80.56 190 PRO A N 1
ATOM 1410 C CA . PRO A 1 190 ? 13.655 1.424 -2.907 1.00 80.56 190 PRO A CA 1
ATOM 1411 C C . PRO A 1 190 ? 13.110 0.156 -3.573 1.00 80.56 190 PRO A C 1
ATOM 1413 O O . PRO A 1 190 ? 13.034 0.112 -4.784 1.00 80.56 190 PRO A O 1
ATOM 1416 N N . SER A 1 191 ? 12.627 -0.823 -2.798 1.00 82.12 191 SER A N 1
ATOM 1417 C CA . SER A 1 191 ? 12.063 -2.072 -3.346 1.00 82.12 191 SER A CA 1
ATOM 1418 C C . SER A 1 191 ? 10.733 -1.887 -4.090 1.00 82.12 191 SER A C 1
ATOM 1420 O O . SER A 1 191 ? 10.341 -2.757 -4.855 1.00 82.12 191 SER A O 1
ATOM 1422 N N . VAL A 1 192 ? 10.013 -0.795 -3.815 1.00 81.69 192 VAL A N 1
ATOM 1423 C CA . VAL A 1 192 ? 8.811 -0.402 -4.575 1.00 81.69 192 VAL A CA 1
ATOM 1424 C C . VAL A 1 192 ? 9.218 0.280 -5.876 1.00 81.69 192 VAL A C 1
ATOM 1426 O O . VAL A 1 192 ? 8.523 0.181 -6.871 1.00 81.69 192 VAL A O 1
ATOM 1429 N N . CYS A 1 193 ? 10.365 0.952 -5.867 1.00 83.00 193 CYS A N 1
ATOM 1430 C CA . CYS A 1 193 ? 10.925 1.644 -7.015 1.00 83.00 193 CYS A CA 1
ATOM 1431 C C . CYS A 1 193 ? 11.937 0.788 -7.783 1.00 83.00 193 CYS A C 1
ATOM 1433 O O . CYS A 1 193 ? 12.757 1.363 -8.486 1.00 83.00 193 CYS A O 1
ATOM 1435 N N . ASP A 1 194 ? 11.939 -0.533 -7.596 1.00 83.25 194 ASP A N 1
ATOM 1436 C CA . ASP A 1 194 ? 12.864 -1.435 -8.283 1.00 83.25 194 ASP A CA 1
ATOM 1437 C C . ASP A 1 194 ? 12.389 -1.611 -9.730 1.00 83.25 194 ASP A C 1
ATOM 1439 O O . ASP A 1 194 ? 11.390 -2.286 -9.992 1.00 83.25 194 ASP A O 1
ATOM 1443 N N . ASP A 1 195 ? 13.090 -0.982 -10.673 1.00 78.44 195 ASP A N 1
ATOM 1444 C CA . ASP A 1 195 ? 12.827 -1.143 -12.107 1.00 78.44 195 ASP A CA 1
ATOM 1445 C C . ASP A 1 195 ? 13.432 -2.444 -12.669 1.00 78.44 195 ASP A C 1
ATOM 1447 O O . ASP A 1 195 ? 13.250 -2.777 -13.842 1.00 78.44 195 ASP A O 1
ATOM 1451 N N . GLY A 1 196 ? 14.140 -3.226 -11.852 1.00 79.00 196 GLY A N 1
ATOM 1452 C CA . GLY A 1 196 ? 14.830 -4.438 -12.267 1.00 79.00 196 GLY A CA 1
ATOM 1453 C C . GLY A 1 196 ? 16.066 -4.178 -13.132 1.00 79.00 196 GLY A C 1
ATOM 1454 O O . GLY A 1 196 ? 16.626 -5.137 -13.680 1.00 79.00 196 GLY A O 1
ATOM 1455 N N . ASN A 1 197 ? 16.507 -2.923 -13.278 1.00 77.75 197 ASN A N 1
ATOM 1456 C CA . ASN A 1 197 ? 17.720 -2.569 -13.999 1.00 77.75 197 ASN A CA 1
ATOM 1457 C C . ASN A 1 197 ? 18.931 -2.598 -13.044 1.00 77.75 197 ASN A C 1
ATOM 1459 O O . ASN A 1 197 ? 19.087 -1.738 -12.183 1.00 77.75 197 ASN A O 1
ATOM 1463 N N . PRO A 1 198 ? 19.876 -3.542 -13.211 1.00 83.44 198 PRO A N 1
ATOM 1464 C CA . PRO A 1 198 ? 21.031 -3.643 -12.315 1.00 83.44 198 PRO A CA 1
ATOM 1465 C C . PRO A 1 198 ? 21.989 -2.439 -12.403 1.00 83.44 198 PRO A C 1
ATOM 1467 O O . PRO A 1 198 ? 22.859 -2.274 -11.544 1.00 83.44 198 PRO A O 1
ATOM 1470 N N . CYS A 1 199 ? 21.866 -1.623 -13.452 1.00 84.62 199 CYS A N 1
ATOM 1471 C CA . CYS A 1 199 ? 22.716 -0.467 -13.725 1.00 84.62 199 CYS A CA 1
ATOM 1472 C C . CYS A 1 199 ? 22.280 0.795 -12.989 1.00 84.62 199 CYS A C 1
ATOM 1474 O O . CYS A 1 199 ? 22.972 1.814 -13.047 1.00 84.62 199 CYS A O 1
ATOM 1476 N N . THR A 1 200 ? 21.136 0.747 -12.323 1.00 83.56 200 THR A N 1
ATOM 1477 C CA . THR A 1 200 ? 20.595 1.855 -11.558 1.00 83.56 200 THR A CA 1
ATOM 1478 C C . THR A 1 200 ? 20.548 1.505 -10.081 1.00 83.56 200 THR A C 1
ATOM 1480 O O . THR A 1 200 ? 20.451 0.350 -9.677 1.00 83.56 200 THR A O 1
ATOM 1483 N N . ASP A 1 201 ? 20.707 2.533 -9.259 1.00 86.75 201 ASP A N 1
ATOM 1484 C CA . ASP A 1 201 ? 20.291 2.500 -7.871 1.00 86.75 201 ASP A CA 1
ATOM 1485 C C . ASP A 1 201 ? 18.891 3.113 -7.808 1.00 86.75 201 ASP A C 1
ATOM 1487 O O . ASP A 1 201 ? 18.686 4.255 -8.241 1.00 86.75 201 ASP A O 1
ATOM 1491 N N . ASP A 1 202 ? 17.949 2.363 -7.248 1.00 86.62 202 ASP A N 1
ATOM 1492 C CA . ASP A 1 202 ? 16.569 2.801 -7.102 1.00 86.62 202 ASP A CA 1
ATOM 1493 C C . ASP A 1 202 ? 16.393 3.641 -5.850 1.00 86.62 202 ASP A C 1
ATOM 1495 O O . ASP A 1 202 ? 16.740 3.256 -4.724 1.00 86.62 202 ASP A O 1
ATOM 1499 N N . TYR A 1 203 ? 15.815 4.816 -6.046 1.00 85.19 203 TYR A N 1
ATOM 1500 C CA . TYR A 1 203 ? 15.520 5.734 -4.975 1.00 85.19 203 TYR A CA 1
ATOM 1501 C C . TYR A 1 203 ? 14.040 6.011 -4.909 1.00 85.19 203 TYR A C 1
ATOM 1503 O O . TYR A 1 203 ? 13.296 6.077 -5.883 1.00 85.19 203 TYR A O 1
ATOM 1511 N N . CYS A 1 204 ? 13.650 6.248 -3.676 1.00 85.44 204 CYS A N 1
ATOM 1512 C CA . CYS A 1 204 ? 12.325 6.642 -3.327 1.00 85.44 204 CYS A CA 1
ATOM 1513 C C . CYS A 1 204 ? 12.415 7.978 -2.588 1.00 85.44 204 CYS A C 1
ATOM 1515 O O . CYS A 1 204 ? 12.962 8.045 -1.480 1.00 85.44 204 CYS A O 1
ATOM 1517 N N . ASP A 1 205 ? 11.852 9.028 -3.180 1.00 81.00 205 ASP A N 1
ATOM 1518 C CA . ASP A 1 205 ? 11.673 10.307 -2.508 1.00 81.00 205 ASP A CA 1
ATOM 1519 C C . ASP A 1 205 ? 10.190 10.524 -2.150 1.00 81.00 205 ASP A C 1
ATOM 1521 O O . ASP A 1 205 ? 9.317 10.391 -3.009 1.00 81.00 205 ASP A O 1
ATOM 1525 N N . PRO A 1 206 ? 9.859 10.904 -0.901 1.00 69.75 206 PRO A N 1
ATOM 1526 C CA . PRO A 1 206 ? 8.473 11.148 -0.493 1.00 69.75 206 PRO A CA 1
ATOM 1527 C C . PRO A 1 206 ? 7.739 12.258 -1.266 1.00 69.75 206 PRO A C 1
ATOM 1529 O O . PRO A 1 206 ? 6.518 12.355 -1.162 1.00 69.75 206 PRO A O 1
ATOM 1532 N N . TYR A 1 207 ? 8.461 13.141 -1.962 1.00 69.38 207 TYR A N 1
ATOM 1533 C CA . TYR A 1 207 ? 7.923 14.259 -2.736 1.00 69.38 207 TYR A CA 1
ATOM 1534 C C . TYR A 1 207 ? 7.976 14.010 -4.247 1.00 69.38 207 TYR A C 1
ATOM 1536 O O . TYR A 1 207 ? 7.026 14.364 -4.943 1.00 69.38 207 TYR A O 1
ATOM 1544 N N . PHE A 1 208 ? 9.068 13.428 -4.750 1.00 72.62 208 PHE A N 1
ATOM 1545 C CA . PHE A 1 208 ? 9.260 13.176 -6.184 1.00 72.62 208 PHE A CA 1
ATOM 1546 C C . PHE A 1 208 ? 8.806 11.785 -6.643 1.00 72.62 208 PHE A C 1
ATOM 1548 O O . PHE A 1 208 ? 8.676 11.580 -7.844 1.00 72.62 208 PHE A O 1
ATOM 1555 N N . GLY A 1 209 ? 8.522 10.866 -5.716 1.00 75.06 209 GLY A N 1
ATOM 1556 C CA . GLY A 1 209 ? 8.177 9.483 -6.034 1.00 75.06 209 GLY A CA 1
ATOM 1557 C C . GLY A 1 209 ? 9.412 8.636 -6.336 1.00 75.06 209 GLY A C 1
ATOM 1558 O O . GLY A 1 209 ? 10.508 8.910 -5.829 1.00 75.06 209 GLY A O 1
ATOM 1559 N N . CYS A 1 210 ? 9.219 7.592 -7.135 1.00 81.88 210 CYS A N 1
ATOM 1560 C CA . CYS A 1 210 ? 10.289 6.708 -7.570 1.00 81.88 210 CYS A CA 1
ATOM 1561 C C . CYS A 1 210 ? 11.181 7.382 -8.614 1.00 81.88 210 CYS A C 1
ATOM 1563 O O . CYS A 1 210 ? 10.701 8.004 -9.562 1.00 81.88 210 CYS A O 1
ATOM 1565 N N . TYR A 1 211 ? 12.494 7.257 -8.445 1.00 82.44 211 TYR A N 1
ATOM 1566 C CA . TYR A 1 211 ? 13.463 7.658 -9.456 1.00 82.44 211 TYR A CA 1
ATOM 1567 C C . TYR A 1 211 ? 14.710 6.783 -9.378 1.00 82.44 211 TYR A C 1
ATOM 1569 O O . TYR A 1 211 ? 15.171 6.429 -8.295 1.00 82.44 211 TYR A O 1
ATOM 1577 N N . SER A 1 212 ? 15.290 6.498 -10.535 1.00 83.31 212 SER A N 1
ATOM 1578 C CA . SER A 1 212 ? 16.481 5.662 -10.656 1.00 83.31 212 SER A CA 1
ATOM 1579 C C . SER A 1 212 ? 17.688 6.541 -10.994 1.00 83.31 212 SER A C 1
ATOM 1581 O O . SER A 1 212 ? 17.577 7.515 -11.747 1.00 83.31 212 SER A O 1
ATOM 1583 N N . VAL A 1 213 ? 18.854 6.237 -10.424 1.00 84.44 213 VAL A N 1
ATOM 1584 C CA . VAL A 1 213 ? 20.111 6.929 -10.754 1.00 84.44 213 VAL A CA 1
ATOM 1585 C C . VAL A 1 213 ? 21.122 5.913 -11.236 1.00 84.44 213 VAL A C 1
ATOM 1587 O O . VAL A 1 213 ? 21.340 4.903 -10.582 1.00 84.44 213 VAL A O 1
ATOM 1590 N N . ASP A 1 214 ? 21.778 6.211 -12.352 1.00 83.19 214 ASP A N 1
ATOM 1591 C CA . ASP A 1 214 ? 22.879 5.404 -12.866 1.00 83.19 214 ASP A CA 1
ATOM 1592 C C . ASP A 1 214 ? 23.966 5.184 -11.795 1.00 83.19 214 ASP A C 1
ATOM 1594 O O . ASP A 1 214 ? 24.545 6.140 -11.267 1.00 83.19 214 ASP A O 1
ATOM 1598 N N . ASN A 1 215 ? 24.239 3.917 -11.481 1.00 84.19 215 ASN A N 1
ATOM 1599 C CA . ASN A 1 215 ? 25.223 3.515 -10.476 1.00 84.19 215 ASN A CA 1
ATOM 1600 C C . ASN A 1 215 ? 26.602 3.199 -11.084 1.00 84.19 215 ASN A C 1
ATOM 1602 O O . ASN A 1 215 ? 27.557 2.907 -10.356 1.00 84.19 215 ASN A O 1
ATOM 1606 N N . GLY A 1 216 ? 26.734 3.277 -12.415 1.00 80.25 216 GLY A N 1
ATOM 1607 C CA . GLY A 1 216 ? 27.986 3.049 -13.134 1.00 80.25 216 GLY A CA 1
ATOM 1608 C C . GLY A 1 216 ? 28.462 1.594 -13.136 1.00 80.25 216 GLY A C 1
ATOM 1609 O O . GLY A 1 216 ? 29.607 1.330 -13.513 1.00 80.25 216 GLY A O 1
ATOM 1610 N N . SER A 1 217 ? 27.634 0.647 -12.684 1.00 81.50 217 SER A N 1
ATOM 1611 C CA . SER A 1 217 ? 27.988 -0.778 -12.663 1.00 81.50 217 SER A CA 1
ATOM 1612 C C . SER A 1 217 ? 27.970 -1.411 -14.055 1.00 81.50 217 SER A C 1
ATOM 1614 O O . SER A 1 217 ? 28.687 -2.387 -14.292 1.00 81.50 217 SER A O 1
ATOM 1616 N N . CYS A 1 218 ? 27.217 -0.825 -14.985 1.00 81.44 218 CYS A N 1
ATOM 1617 C CA . CYS A 1 218 ? 27.105 -1.281 -16.360 1.00 81.44 218 CYS A CA 1
ATOM 1618 C C . CYS A 1 218 ? 27.818 -0.331 -17.311 1.00 81.44 218 CYS A C 1
ATOM 1620 O O . CYS A 1 218 ? 27.541 0.861 -17.347 1.00 81.44 218 CYS A O 1
ATOM 1622 N N . VAL A 1 219 ? 28.714 -0.858 -18.140 1.00 79.50 219 VAL A N 1
ATOM 1623 C CA . VAL A 1 219 ? 29.439 -0.055 -19.126 1.00 79.50 219 VAL A CA 1
ATOM 1624 C C . VAL A 1 219 ? 29.385 -0.766 -20.467 1.00 79.50 219 VAL A C 1
ATOM 1626 O O . VAL A 1 219 ? 29.790 -1.923 -20.566 1.00 79.50 219 VAL A O 1
ATOM 1629 N N . CYS A 1 220 ? 28.925 -0.061 -21.501 1.00 86.12 220 CYS A N 1
ATOM 1630 C CA . CYS A 1 220 ? 29.081 -0.512 -22.878 1.00 86.12 220 CYS A CA 1
ATOM 1631 C C . CYS A 1 220 ? 30.409 0.016 -23.420 1.00 86.12 220 CYS A C 1
ATOM 1633 O O . CYS A 1 220 ? 30.522 1.176 -23.818 1.00 86.12 220 CYS A O 1
ATOM 1635 N N . ASP A 1 221 ? 31.449 -0.809 -23.326 1.00 85.50 221 ASP A N 1
ATOM 1636 C CA . ASP A 1 221 ? 32.810 -0.449 -23.713 1.00 85.50 221 ASP A CA 1
ATOM 1637 C C . ASP A 1 221 ? 33.311 -1.273 -24.907 1.00 85.50 221 ASP A C 1
ATOM 1639 O O . ASP A 1 221 ? 32.559 -1.966 -25.587 1.00 85.50 221 ASP A O 1
ATOM 1643 N N . ALA A 1 222 ? 34.613 -1.197 -25.185 1.00 84.31 222 ALA A N 1
ATOM 1644 C CA . ALA A 1 222 ? 35.241 -1.919 -26.289 1.00 84.31 222 ALA A CA 1
ATOM 1645 C C . ALA A 1 222 ? 35.145 -3.459 -26.191 1.00 84.31 222 ALA A C 1
ATOM 1647 O O . ALA A 1 222 ? 35.543 -4.141 -27.133 1.00 84.31 222 ALA A O 1
ATOM 1648 N N . ASN A 1 223 ? 34.669 -4.010 -25.069 1.00 83.56 223 ASN A N 1
ATOM 1649 C CA . ASN A 1 223 ? 34.406 -5.437 -24.890 1.00 83.56 223 ASN A CA 1
ATOM 1650 C C . ASN A 1 223 ? 32.942 -5.814 -25.160 1.00 83.56 223 ASN A C 1
ATOM 1652 O O . ASN A 1 223 ? 32.582 -6.972 -24.933 1.00 83.56 223 ASN A O 1
ATOM 1656 N N . ALA A 1 224 ? 32.107 -4.870 -25.608 1.00 86.25 224 ALA A N 1
ATOM 1657 C CA . ALA A 1 224 ? 30.747 -5.162 -26.032 1.00 86.25 224 ALA A CA 1
ATOM 1658 C C . ALA A 1 224 ? 30.736 -6.271 -27.090 1.00 86.25 224 ALA A C 1
ATOM 1660 O O . ALA A 1 224 ? 31.650 -6.406 -27.911 1.00 86.25 224 ALA A O 1
ATOM 1661 N N . VAL A 1 225 ? 29.686 -7.079 -27.046 1.00 85.94 225 VAL A N 1
ATOM 1662 C CA . VAL A 1 225 ? 29.443 -8.149 -28.006 1.00 85.94 225 VAL A CA 1
ATOM 1663 C C . VAL A 1 225 ? 28.155 -7.842 -28.743 1.00 85.94 225 VAL A C 1
ATOM 1665 O O . VAL A 1 225 ? 27.216 -7.333 -28.142 1.00 85.94 225 VAL A O 1
ATOM 1668 N N . ASP A 1 226 ? 28.138 -8.174 -30.027 1.00 86.06 226 ASP A N 1
ATOM 1669 C CA . ASP A 1 226 ? 26.938 -8.143 -30.858 1.00 86.06 226 ASP A CA 1
ATOM 1670 C C . ASP A 1 226 ? 25.866 -9.052 -30.229 1.00 86.06 226 ASP A C 1
ATOM 1672 O O . ASP A 1 226 ? 26.038 -10.280 -30.144 1.00 86.06 226 ASP A O 1
ATOM 1676 N N . TRP A 1 227 ? 24.812 -8.442 -29.683 1.00 86.62 227 TRP A N 1
ATOM 1677 C CA . TRP A 1 227 ? 23.821 -9.148 -28.881 1.00 86.62 227 TRP A CA 1
ATOM 1678 C C . TRP A 1 227 ? 22.662 -9.652 -29.743 1.00 86.62 227 TRP A C 1
ATOM 1680 O O . TRP A 1 227 ? 21.768 -8.926 -30.161 1.00 86.62 227 TRP A O 1
ATOM 1690 N N . GLN A 1 228 ? 22.624 -10.971 -29.927 1.00 81.00 228 GLN A N 1
ATOM 1691 C CA . GLN A 1 228 ? 21.677 -11.667 -30.809 1.00 81.00 228 GLN A CA 1
ATOM 1692 C C . GLN A 1 228 ? 20.411 -12.171 -30.097 1.00 81.00 228 GLN A C 1
ATOM 1694 O O . GLN A 1 228 ? 19.816 -13.174 -30.487 1.00 81.00 228 GLN A O 1
ATOM 1699 N N . CYS A 1 229 ? 20.005 -11.466 -29.045 1.00 78.69 229 CYS A N 1
ATOM 1700 C CA . CYS A 1 229 ? 18.769 -11.686 -28.297 1.00 78.69 229 CYS A CA 1
ATOM 1701 C C . CYS A 1 229 ? 18.714 -12.955 -27.456 1.00 78.69 229 CYS A C 1
ATOM 1703 O O . CYS A 1 229 ? 18.520 -14.074 -27.926 1.00 78.69 229 CYS A O 1
ATOM 1705 N N . GLY A 1 230 ? 18.832 -12.744 -26.152 1.00 73.25 230 GLY A N 1
ATOM 1706 C CA . GLY A 1 230 ? 18.714 -13.777 -25.140 1.00 73.25 230 GLY A CA 1
ATOM 1707 C C . GLY A 1 230 ? 19.318 -13.327 -23.820 1.00 73.25 230 GLY A C 1
ATOM 1708 O O . GLY A 1 230 ? 19.921 -12.259 -23.725 1.00 73.25 230 GLY A O 1
ATOM 1709 N N . ASP A 1 231 ? 19.164 -14.174 -22.810 1.00 72.75 231 ASP A N 1
ATOM 1710 C CA . ASP A 1 231 ? 19.778 -13.951 -21.510 1.00 72.75 231 ASP A CA 1
ATOM 1711 C C . ASP A 1 231 ? 21.279 -14.293 -21.529 1.00 72.75 231 ASP A C 1
ATOM 1713 O O . ASP A 1 231 ? 21.676 -15.309 -22.115 1.00 72.75 231 ASP A O 1
ATOM 1717 N N . PRO A 1 232 ? 22.119 -13.516 -20.824 1.00 76.12 232 PRO A N 1
ATOM 1718 C CA . PRO A 1 232 ? 21.768 -12.307 -20.073 1.00 76.12 232 PRO A CA 1
ATOM 1719 C C . PRO A 1 232 ? 21.590 -11.078 -20.982 1.00 76.12 232 PRO A C 1
ATOM 1721 O O . PRO A 1 232 ? 22.312 -10.924 -21.968 1.00 76.12 232 PRO A O 1
ATOM 1724 N N . PHE A 1 233 ? 20.676 -10.178 -20.609 1.00 80.50 233 PHE A N 1
ATOM 1725 C CA . PHE A 1 233 ? 20.552 -8.862 -21.241 1.00 80.50 233 PHE A CA 1
ATOM 1726 C C . PHE A 1 233 ? 21.786 -7.997 -20.919 1.00 80.50 233 PHE A C 1
ATOM 1728 O O . PHE A 1 233 ? 22.104 -7.807 -19.740 1.00 80.50 233 PHE A O 1
ATOM 1735 N N . PRO A 1 234 ? 22.505 -7.479 -21.929 1.00 85.19 234 PRO A N 1
ATOM 1736 C CA . PRO A 1 234 ? 23.685 -6.654 -21.715 1.00 85.19 234 PRO A CA 1
ATOM 1737 C C . PRO A 1 234 ? 23.249 -5.210 -21.463 1.00 85.19 234 PRO A C 1
ATOM 1739 O O . PRO A 1 234 ? 23.220 -4.400 -22.377 1.00 85.19 234 PRO A O 1
ATOM 1742 N N . PHE A 1 235 ? 22.855 -4.876 -20.240 1.00 84.69 235 PHE A N 1
ATOM 1743 C CA . PHE A 1 235 ? 22.393 -3.523 -19.932 1.00 84.69 235 PHE A CA 1
ATOM 1744 C C . PHE A 1 235 ? 23.517 -2.470 -20.011 1.00 84.69 235 PHE A C 1
ATOM 1746 O O . PHE A 1 235 ? 24.688 -2.760 -19.749 1.00 84.69 235 PHE A O 1
ATOM 1753 N N . CYS A 1 236 ? 23.148 -1.234 -20.348 1.00 83.81 236 CYS A N 1
ATOM 1754 C CA . CYS A 1 236 ? 24.011 -0.052 -20.287 1.00 83.81 236 CYS A CA 1
ATOM 1755 C C . CYS A 1 236 ? 23.763 0.792 -19.028 1.00 83.81 236 CYS A C 1
ATOM 1757 O O . CYS A 1 236 ? 22.651 0.822 -18.514 1.00 83.81 236 CYS A O 1
ATOM 1759 N N . SER A 1 237 ? 24.767 1.568 -18.598 1.00 72.31 237 SER A N 1
ATOM 1760 C CA . SER A 1 237 ? 24.564 2.723 -17.705 1.00 72.31 237 SER A CA 1
ATOM 1761 C C . SER A 1 237 ? 23.558 3.703 -18.312 1.00 72.31 237 SER A C 1
ATOM 1763 O O . SER A 1 237 ? 23.725 4.115 -19.463 1.00 72.31 237 SER A O 1
ATOM 1765 N N . GLY A 1 238 ? 22.550 4.113 -17.542 1.00 66.06 238 GLY A N 1
ATOM 1766 C CA . GLY A 1 238 ? 21.571 5.114 -17.967 1.00 66.06 238 GLY A CA 1
ATOM 1767 C C . GLY A 1 238 ? 20.228 5.001 -17.246 1.00 66.06 238 GLY A C 1
ATOM 1768 O O . GLY A 1 238 ? 19.988 4.058 -16.505 1.00 66.06 238 GLY A O 1
ATOM 1769 N N . VAL A 1 239 ? 19.360 5.991 -17.472 1.00 57.31 239 VAL A N 1
ATOM 1770 C CA . VAL A 1 239 ? 18.002 6.082 -16.889 1.00 57.31 239 VAL A CA 1
ATOM 1771 C C . VAL A 1 239 ? 16.917 5.430 -17.759 1.00 57.31 239 VAL A C 1
ATOM 1773 O O . VAL A 1 239 ? 15.747 5.435 -17.398 1.00 57.31 239 VAL A O 1
ATOM 1776 N N . GLU A 1 240 ? 17.290 4.890 -18.918 1.00 64.56 240 GLU A N 1
ATOM 1777 C CA . GLU A 1 240 ? 16.388 4.206 -19.848 1.00 64.56 240 GLU A CA 1
ATOM 1778 C C . GLU A 1 240 ? 16.834 2.744 -19.985 1.00 64.56 240 GLU A C 1
ATOM 1780 O O . GLU A 1 240 ? 18.032 2.464 -19.916 1.00 64.56 240 GLU A O 1
ATOM 1785 N N . PHE A 1 241 ? 15.889 1.811 -20.174 1.00 73.75 241 PHE A N 1
ATOM 1786 C CA . PHE A 1 241 ? 16.168 0.391 -20.439 1.00 73.75 241 PHE A CA 1
ATOM 1787 C C . PHE A 1 241 ? 16.946 0.230 -21.756 1.00 73.75 241 PHE A C 1
ATOM 1789 O O . PHE A 1 241 ? 16.379 -0.032 -22.822 1.00 73.75 241 PHE A O 1
ATOM 1796 N N . CYS A 1 242 ? 18.257 0.416 -21.664 1.00 83.44 242 CYS A N 1
ATOM 1797 C CA . CYS A 1 242 ? 19.193 0.457 -22.770 1.00 83.44 242 CYS A CA 1
ATOM 1798 C C . CYS A 1 242 ? 20.008 -0.827 -22.837 1.00 83.44 242 CYS A C 1
ATOM 1800 O O . CYS A 1 242 ? 20.559 -1.288 -21.835 1.00 83.44 242 CYS A O 1
ATOM 1802 N N . LEU A 1 243 ? 20.112 -1.371 -24.043 1.00 87.00 243 LEU A N 1
ATOM 1803 C CA . LEU A 1 243 ? 20.886 -2.560 -24.352 1.00 87.00 243 LEU A CA 1
ATOM 1804 C C . LEU A 1 243 ? 22.202 -2.148 -25.011 1.00 87.00 243 LEU A C 1
ATOM 1806 O O . LEU A 1 243 ? 22.221 -1.343 -25.941 1.00 87.00 243 LEU A O 1
ATOM 1810 N N . CYS A 1 244 ? 23.294 -2.693 -24.492 1.00 89.12 244 CYS A N 1
ATOM 1811 C CA . CYS A 1 244 ? 24.631 -2.588 -25.042 1.00 89.12 244 CYS A CA 1
ATOM 1812 C C . CYS A 1 244 ? 24.759 -3.531 -26.226 1.00 89.12 244 CYS A C 1
ATOM 1814 O O . CYS A 1 244 ? 24.480 -4.727 -26.117 1.00 89.12 244 CYS A O 1
ATOM 1816 N N . ASP A 1 245 ? 25.218 -2.981 -27.336 1.00 90.69 245 ASP A N 1
ATOM 1817 C CA . ASP A 1 245 ? 25.356 -3.700 -28.584 1.00 90.69 245 ASP A CA 1
ATOM 1818 C C . ASP A 1 245 ? 26.553 -3.180 -29.377 1.00 90.69 245 ASP A C 1
ATOM 1820 O O . ASP A 1 245 ? 27.238 -2.234 -28.974 1.00 90.69 245 ASP A O 1
ATOM 1824 N N . VAL A 1 246 ? 26.815 -3.812 -30.514 1.00 92.44 246 VAL A N 1
ATOM 1825 C CA . VAL A 1 246 ? 27.887 -3.440 -31.430 1.00 92.44 246 VAL A CA 1
ATOM 1826 C C . VAL A 1 246 ? 27.287 -3.157 -32.800 1.00 92.44 246 VAL A C 1
ATOM 1828 O O . VAL A 1 246 ? 26.559 -3.973 -33.358 1.00 92.44 246 VAL A O 1
ATOM 1831 N N . ASP A 1 247 ? 27.587 -1.985 -33.357 1.00 93.38 247 ASP A N 1
ATOM 1832 C CA . ASP A 1 247 ? 27.129 -1.648 -34.700 1.00 93.38 247 ASP A CA 1
ATOM 1833 C C . ASP A 1 247 ? 27.852 -2.481 -35.778 1.00 93.38 247 ASP A C 1
ATOM 1835 O O . ASP A 1 247 ? 28.855 -3.159 -35.542 1.00 93.38 247 ASP A O 1
ATOM 1839 N N . THR A 1 248 ? 27.346 -2.428 -37.007 1.00 92.88 248 THR A N 1
ATOM 1840 C CA . THR A 1 248 ? 27.909 -3.129 -38.176 1.00 92.88 248 THR A CA 1
ATOM 1841 C C . THR A 1 248 ? 29.359 -2.740 -38.493 1.00 92.88 248 THR A C 1
ATOM 1843 O O . THR A 1 248 ? 30.039 -3.456 -39.231 1.00 92.88 248 THR A O 1
ATOM 1846 N N . GLU A 1 249 ? 29.862 -1.636 -37.930 1.00 92.94 249 GLU A N 1
ATOM 1847 C CA . GLU A 1 249 ? 31.243 -1.164 -38.065 1.00 92.94 249 GLU A CA 1
ATOM 1848 C C . GLU A 1 249 ? 32.136 -1.590 -36.884 1.00 92.94 249 GLU A C 1
ATOM 1850 O O . GLU A 1 249 ? 33.350 -1.361 -36.909 1.00 92.94 249 GLU A O 1
ATOM 1855 N N . GLY A 1 250 ? 31.573 -2.271 -35.885 1.00 89.50 250 GLY A N 1
ATOM 1856 C CA . GLY A 1 250 ? 32.284 -2.782 -34.720 1.00 89.50 250 GLY A CA 1
ATOM 1857 C C . GLY A 1 250 ? 32.377 -1.794 -33.555 1.00 89.50 250 GLY A C 1
ATOM 1858 O O . GLY A 1 250 ? 33.166 -2.033 -32.639 1.00 89.50 250 GLY A O 1
ATOM 1859 N N . ALA A 1 251 ? 31.637 -0.682 -33.581 1.00 91.00 251 ALA A N 1
ATOM 1860 C CA . ALA A 1 251 ? 31.634 0.285 -32.490 1.00 91.00 251 ALA A CA 1
ATOM 1861 C C . ALA A 1 251 ? 30.552 -0.061 -31.447 1.00 91.00 251 ALA A C 1
ATOM 1863 O O . ALA A 1 251 ? 29.401 -0.301 -31.818 1.00 91.00 251 ALA A O 1
ATOM 1864 N N . PRO A 1 252 ? 30.900 -0.075 -30.146 1.00 91.19 252 PRO A N 1
ATOM 1865 C CA . PRO A 1 252 ? 29.932 -0.305 -29.084 1.00 91.19 252 PRO A CA 1
ATOM 1866 C C . PRO A 1 252 ? 28.985 0.887 -28.954 1.00 91.19 252 PRO A C 1
ATOM 1868 O O . PRO A 1 252 ? 29.416 2.042 -29.039 1.00 91.19 252 PRO A O 1
ATOM 1871 N N . PHE A 1 253 ? 27.711 0.615 -28.707 1.00 89.12 253 PHE A N 1
ATOM 1872 C CA . PHE A 1 253 ? 26.707 1.641 -28.458 1.00 89.12 253 PHE A CA 1
ATOM 1873 C C . PHE A 1 253 ? 25.547 1.096 -27.624 1.00 89.12 253 PHE A C 1
ATOM 1875 O O . PHE A 1 253 ? 25.390 -0.111 -27.460 1.00 89.12 253 PHE A O 1
ATOM 1882 N N . CYS A 1 254 ? 24.738 2.007 -27.092 1.00 88.06 254 CYS A N 1
ATOM 1883 C CA . CYS A 1 254 ? 23.551 1.680 -26.313 1.00 88.06 254 CYS A CA 1
ATOM 1884 C C . CYS A 1 254 ? 22.302 2.102 -27.075 1.00 88.06 254 CYS A C 1
ATOM 1886 O O . CYS A 1 254 ? 22.247 3.239 -27.551 1.00 88.06 254 CYS A O 1
ATOM 1888 N N . TRP A 1 255 ? 21.299 1.232 -27.138 1.00 86.81 255 TRP A N 1
ATOM 1889 C CA . TRP A 1 255 ? 20.012 1.528 -27.766 1.00 86.81 255 TRP A CA 1
ATOM 1890 C C . TRP A 1 255 ? 18.838 1.138 -26.855 1.00 86.81 255 TRP A C 1
ATOM 1892 O O . TRP A 1 255 ? 18.947 0.165 -26.104 1.00 86.81 255 TRP A O 1
ATOM 1902 N N . PRO A 1 256 ? 17.724 1.892 -26.862 1.00 83.44 256 PRO A N 1
ATOM 1903 C CA . PRO A 1 256 ? 16.572 1.589 -26.022 1.00 83.44 256 PRO A CA 1
ATOM 1904 C C . PRO A 1 256 ? 15.877 0.333 -26.538 1.00 83.44 256 PRO A C 1
ATOM 1906 O O . PRO A 1 256 ? 15.743 0.166 -27.746 1.00 83.44 256 PRO A O 1
ATOM 1909 N N . ASN A 1 257 ? 15.374 -0.527 -25.653 1.00 78.62 257 ASN A N 1
ATOM 1910 C CA . ASN A 1 257 ? 14.613 -1.707 -26.069 1.00 78.62 257 ASN A CA 1
ATOM 1911 C C . ASN A 1 257 ? 13.284 -1.301 -26.745 1.00 78.62 257 ASN A C 1
ATOM 1913 O O . ASN A 1 257 ? 12.261 -1.100 -26.088 1.00 78.62 257 ASN A O 1
ATOM 1917 N N . VAL A 1 258 ? 13.313 -1.140 -28.069 1.00 75.94 258 VAL A N 1
ATOM 1918 C CA . VAL A 1 258 ? 12.185 -0.684 -28.889 1.00 75.94 258 VAL A CA 1
ATOM 1919 C C . VAL A 1 258 ? 11.561 -1.820 -29.691 1.00 75.94 258 VAL A C 1
ATOM 1921 O O . VAL A 1 258 ? 12.193 -2.825 -30.006 1.00 75.94 258 VAL A O 1
ATOM 1924 N N . SER A 1 259 ? 10.291 -1.639 -30.064 1.00 80.19 259 SER A N 1
ATOM 1925 C CA . SER A 1 259 ? 9.627 -2.527 -31.020 1.00 80.19 259 SER A CA 1
ATOM 1926 C C . SER A 1 259 ? 10.349 -2.503 -32.370 1.00 80.19 259 SER A C 1
ATOM 1928 O O . SER A 1 259 ? 10.690 -1.437 -32.876 1.00 80.19 259 SER A O 1
ATOM 1930 N N . CYS A 1 260 ? 10.481 -3.672 -32.995 1.00 85.12 260 CYS A N 1
ATOM 1931 C CA . CYS A 1 260 ? 11.052 -3.825 -34.334 1.00 85.12 260 CYS A CA 1
ATOM 1932 C C . CYS A 1 260 ? 10.178 -3.243 -35.460 1.00 85.12 260 CYS A C 1
ATOM 1934 O O . CYS A 1 260 ? 10.568 -3.240 -36.627 1.00 85.12 260 CYS A O 1
ATOM 1936 N N . GLU A 1 261 ? 8.96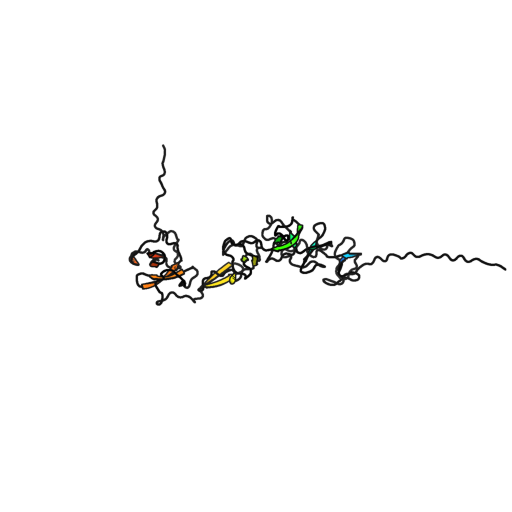5 -2.788 -35.145 1.00 86.75 261 GLU A N 1
ATOM 1937 C CA . GLU A 1 261 ? 8.026 -2.273 -36.134 1.00 86.75 261 GLU A CA 1
ATOM 1938 C C . GLU A 1 261 ? 8.432 -0.881 -36.646 1.00 86.75 261 GLU A C 1
ATOM 1940 O O . GLU A 1 261 ? 8.474 0.094 -35.893 1.00 86.75 261 GLU A O 1
ATOM 1945 N N . GLY A 1 262 ? 8.659 -0.783 -37.960 1.00 84.06 262 GLY A N 1
ATOM 1946 C CA . GLY A 1 262 ? 8.921 0.484 -38.648 1.00 84.06 262 GLY A CA 1
ATOM 1947 C C . GLY A 1 262 ? 10.376 0.953 -38.614 1.00 84.06 262 GLY A C 1
ATOM 1948 O O . GLY A 1 262 ? 10.638 2.075 -39.043 1.00 84.06 262 GLY A O 1
ATOM 1949 N N . LEU A 1 263 ? 11.301 0.112 -38.138 1.00 87.69 263 LEU A N 1
ATOM 1950 C CA . LEU A 1 263 ? 12.733 0.395 -38.193 1.00 87.69 263 LEU A CA 1
ATOM 1951 C C . LEU A 1 263 ? 13.237 0.419 -39.639 1.00 87.69 263 LEU A C 1
ATOM 1953 O O . LEU A 1 263 ? 12.838 -0.394 -40.476 1.00 87.69 263 LEU A O 1
ATOM 1957 N N . VAL A 1 264 ? 14.154 1.341 -39.916 1.00 91.06 264 VAL A N 1
ATOM 1958 C CA . VAL A 1 264 ? 14.812 1.452 -41.220 1.00 91.06 264 VAL A CA 1
ATOM 1959 C C . VAL A 1 264 ? 15.834 0.326 -41.354 1.00 91.06 264 VAL A C 1
ATOM 1961 O O . VAL A 1 264 ? 16.691 0.165 -40.490 1.00 91.06 264 VAL A O 1
ATOM 1964 N N . GLU A 1 265 ? 15.726 -0.471 -42.417 1.00 93.31 265 GLU A N 1
ATOM 1965 C CA . GLU A 1 265 ? 16.740 -1.470 -42.774 1.00 93.31 265 GLU A CA 1
ATOM 1966 C C . GLU A 1 265 ? 18.041 -0.785 -43.200 1.00 93.31 265 GLU A C 1
ATOM 1968 O O . GLU A 1 265 ? 18.023 0.236 -43.893 1.00 93.31 265 GLU A O 1
ATOM 1973 N N . CYS A 1 266 ? 19.174 -1.369 -42.828 1.00 94.69 266 CYS A N 1
ATOM 1974 C CA . CYS A 1 266 ? 20.490 -0.826 -43.133 1.00 94.69 266 CYS A CA 1
ATOM 1975 C C . CYS A 1 266 ? 21.519 -1.930 -43.353 1.00 94.69 266 CYS A C 1
ATOM 1977 O O . CYS A 1 266 ? 21.363 -3.067 -42.916 1.00 94.69 266 CYS A O 1
ATOM 1979 N N . THR A 1 267 ? 22.611 -1.574 -44.023 1.00 94.50 267 THR A N 1
ATOM 1980 C CA . THR A 1 267 ? 23.785 -2.445 -44.181 1.00 94.50 267 THR A CA 1
ATOM 1981 C C . THR A 1 267 ? 25.047 -1.848 -43.567 1.00 94.50 267 THR A C 1
ATOM 1983 O O . THR A 1 267 ? 26.035 -2.555 -43.380 1.00 94.50 267 THR A O 1
ATOM 1986 N N . SER A 1 268 ? 25.021 -0.548 -43.272 1.00 95.06 268 SER A N 1
ATOM 1987 C CA . SER A 1 268 ? 26.090 0.203 -42.622 1.00 95.06 268 SER A CA 1
ATOM 1988 C C . SER A 1 268 ? 25.524 1.430 -41.908 1.00 95.06 268 SER A C 1
ATOM 1990 O O . SER A 1 268 ? 24.402 1.855 -42.190 1.00 95.06 268 SER A O 1
ATOM 1992 N N . ASN A 1 269 ? 26.319 2.063 -41.044 1.00 93.62 269 ASN A N 1
ATOM 1993 C CA . ASN A 1 269 ? 25.919 3.306 -40.373 1.00 93.62 269 ASN A CA 1
ATOM 1994 C C . ASN A 1 269 ? 25.629 4.455 -41.353 1.00 93.62 269 ASN A C 1
ATOM 1996 O O . ASN A 1 269 ? 24.892 5.376 -41.020 1.00 93.62 269 ASN A O 1
ATOM 2000 N N . ALA A 1 270 ? 26.170 4.407 -42.574 1.00 93.81 270 ALA A N 1
ATOM 2001 C CA . ALA A 1 270 ? 25.918 5.420 -43.598 1.00 93.81 270 ALA A CA 1
ATOM 2002 C C . ALA A 1 270 ? 24.478 5.400 -44.145 1.00 93.81 270 ALA A C 1
ATOM 2004 O O . ALA A 1 270 ? 24.045 6.389 -44.738 1.00 93.81 270 ALA A O 1
ATOM 2005 N N . ASP A 1 271 ? 23.757 4.292 -43.960 1.00 94.38 271 ASP A N 1
ATOM 2006 C CA . ASP A 1 271 ? 22.357 4.153 -44.375 1.00 94.38 271 ASP A CA 1
ATOM 2007 C C . ASP A 1 271 ? 21.391 4.768 -43.345 1.00 94.38 271 ASP A C 1
ATOM 2009 O O . ASP A 1 271 ? 20.205 4.941 -43.628 1.00 94.38 271 ASP A O 1
ATOM 2013 N N . CYS A 1 272 ? 21.899 5.098 -42.155 1.00 92.00 272 CYS A N 1
ATOM 2014 C CA . CYS A 1 272 ? 21.097 5.472 -41.006 1.00 92.00 272 CYS A CA 1
ATOM 2015 C C . CYS A 1 272 ? 20.963 6.995 -40.820 1.00 92.00 272 CYS A C 1
ATOM 2017 O O . CYS A 1 272 ? 21.909 7.742 -41.087 1.00 92.00 272 CYS A O 1
ATOM 2019 N N . PRO A 1 273 ? 19.789 7.479 -40.364 1.00 88.94 273 PRO A N 1
ATOM 2020 C CA . PRO A 1 273 ? 19.603 8.864 -39.935 1.00 88.94 273 PRO A CA 1
ATOM 2021 C C . PRO A 1 273 ? 20.592 9.293 -38.840 1.00 88.94 273 PRO A C 1
ATOM 2023 O O . PRO A 1 273 ? 21.168 8.462 -38.136 1.00 88.94 273 PRO A O 1
ATOM 2026 N N . GLU A 1 274 ? 20.752 10.607 -38.656 1.00 85.50 274 GLU A N 1
ATOM 2027 C CA . GLU A 1 274 ? 21.560 11.145 -37.554 1.00 85.50 274 GLU A CA 1
ATOM 2028 C C . GLU A 1 274 ? 21.088 10.588 -36.198 1.00 85.50 274 GLU A C 1
ATOM 2030 O O . GLU A 1 274 ? 19.895 10.380 -35.981 1.00 85.50 274 GLU A O 1
ATOM 2035 N N . SER A 1 275 ? 22.038 10.339 -35.291 1.00 84.00 275 SER A N 1
ATOM 2036 C CA . SER A 1 275 ? 21.790 9.768 -33.954 1.00 84.00 275 SER A CA 1
ATOM 2037 C C . SER A 1 275 ? 21.217 8.341 -33.943 1.00 84.00 275 SER A C 1
ATOM 2039 O O . SER A 1 275 ? 20.669 7.901 -32.930 1.00 84.00 275 SER A O 1
ATOM 2041 N N . THR A 1 276 ? 21.367 7.599 -35.045 1.00 90.94 276 THR A N 1
ATOM 2042 C CA . THR A 1 276 ? 21.055 6.166 -35.117 1.00 90.94 276 THR A CA 1
ATOM 2043 C C . THR A 1 276 ? 22.240 5.368 -35.666 1.00 90.94 276 THR A C 1
ATOM 2045 O O . THR A 1 276 ? 23.087 5.908 -36.382 1.00 90.94 276 THR A O 1
ATOM 2048 N N . ARG A 1 277 ? 22.317 4.078 -35.327 1.00 92.31 277 ARG A N 1
ATOM 2049 C CA . ARG A 1 277 ? 23.376 3.158 -35.769 1.00 92.31 277 ARG A CA 1
ATOM 2050 C C . ARG A 1 277 ? 22.802 1.886 -36.348 1.00 92.31 277 ARG A C 1
ATOM 2052 O O . ARG A 1 277 ? 21.770 1.404 -35.894 1.00 92.31 277 ARG A O 1
ATOM 2059 N N . CYS A 1 278 ? 23.492 1.339 -37.336 1.00 94.62 278 CYS A N 1
ATOM 2060 C CA . CYS A 1 278 ? 23.096 0.103 -37.975 1.00 94.62 278 CYS A CA 1
ATOM 2061 C C . CYS A 1 278 ? 23.621 -1.091 -37.184 1.00 94.62 278 CYS A C 1
ATOM 2063 O O . CYS A 1 278 ? 24.836 -1.273 -37.131 1.00 94.62 278 CYS A O 1
ATOM 2065 N N . ALA A 1 279 ? 22.744 -1.923 -36.625 1.00 93.12 279 ALA A N 1
ATOM 2066 C CA . ALA A 1 279 ? 23.131 -3.133 -35.897 1.00 93.12 279 ALA A CA 1
ATOM 2067 C C . ALA A 1 279 ? 22.203 -4.313 -36.210 1.00 93.12 279 ALA A C 1
ATOM 2069 O O . ALA A 1 279 ? 21.080 -4.131 -36.686 1.00 93.12 279 ALA A O 1
ATOM 2070 N N . SER A 1 280 ? 22.690 -5.529 -35.964 1.00 88.62 280 SER A N 1
ATOM 2071 C CA . SER A 1 280 ? 21.891 -6.752 -36.091 1.00 88.62 280 SER A CA 1
ATOM 2072 C C . SER A 1 280 ? 21.353 -7.130 -34.721 1.00 88.62 280 SER A C 1
ATOM 2074 O O . SER A 1 280 ? 22.132 -7.279 -33.795 1.00 88.62 280 SER A O 1
ATOM 2076 N N . THR A 1 281 ? 20.041 -7.303 -34.584 1.00 84.00 281 THR A N 1
ATOM 2077 C CA . THR A 1 281 ? 19.399 -7.537 -33.276 1.00 84.00 281 THR A CA 1
ATOM 2078 C C . THR A 1 281 ? 18.247 -8.536 -33.400 1.00 84.00 281 THR A C 1
ATOM 2080 O O . THR A 1 281 ? 18.124 -9.246 -34.401 1.00 84.00 281 THR A O 1
ATOM 2083 N N . CYS A 1 282 ? 17.328 -8.559 -32.427 1.00 82.19 282 CYS A N 1
ATOM 2084 C CA . CYS A 1 282 ? 16.066 -9.316 -32.483 1.00 82.19 282 CYS A CA 1
ATOM 2085 C C . CYS A 1 282 ? 15.213 -8.917 -33.674 1.00 82.19 282 CYS A C 1
ATOM 2087 O O . CYS A 1 282 ? 14.334 -9.680 -34.075 1.00 82.19 282 CYS A O 1
ATOM 2089 N N . CYS A 1 283 ? 15.434 -7.715 -34.197 1.00 83.00 283 CYS A N 1
ATOM 2090 C CA . CYS A 1 283 ? 14.661 -7.175 -35.294 1.00 83.00 283 CYS A CA 1
ATOM 2091 C C . CYS A 1 283 ? 15.085 -7.735 -36.651 1.00 83.00 283 CYS A C 1
ATOM 2093 O O . CYS A 1 283 ? 14.287 -7.691 -37.584 1.00 83.00 283 CYS A O 1
ATOM 2095 N N . GLY A 1 284 ? 16.272 -8.342 -36.744 1.00 84.88 284 GLY A N 1
ATOM 2096 C CA . GLY A 1 284 ? 16.794 -8.935 -37.968 1.00 84.88 284 GLY A CA 1
ATOM 2097 C C . GLY A 1 284 ? 18.226 -8.505 -38.269 1.00 84.88 284 GLY A C 1
ATOM 2098 O O . GLY A 1 284 ? 18.909 -7.888 -37.449 1.00 84.88 284 GLY A O 1
ATOM 2099 N N . GLU A 1 285 ? 18.677 -8.853 -39.471 1.00 85.12 285 GLU A N 1
ATOM 2100 C CA . GLU A 1 285 ? 20.002 -8.501 -39.979 1.00 85.12 285 GLU A CA 1
ATOM 2101 C C . GLU A 1 285 ? 20.003 -7.036 -40.457 1.00 85.12 285 GLU A C 1
ATOM 2103 O O . GLU A 1 285 ? 19.676 -6.760 -41.608 1.00 85.12 285 GLU A O 1
ATOM 2108 N N . GLY A 1 286 ? 20.370 -6.106 -39.567 1.00 90.56 286 GLY A N 1
ATOM 2109 C CA . GLY A 1 286 ? 20.661 -4.708 -39.904 1.00 90.56 286 GLY A CA 1
ATOM 2110 C C . GLY A 1 286 ? 19.465 -3.753 -39.853 1.00 90.56 286 GLY A C 1
ATOM 2111 O O . GLY A 1 286 ? 18.786 -3.523 -40.854 1.00 90.56 286 GLY A O 1
ATOM 2112 N N . HIS A 1 287 ? 19.276 -3.099 -38.707 1.00 93.50 287 HIS A N 1
ATOM 2113 C CA . HIS A 1 287 ? 18.335 -1.990 -38.544 1.00 93.50 287 HIS A CA 1
ATOM 2114 C C . HIS A 1 287 ? 18.998 -0.760 -37.920 1.00 93.50 287 HIS A C 1
ATOM 2116 O O . HIS A 1 287 ? 19.905 -0.885 -37.099 1.00 93.50 287 HIS A O 1
ATOM 2122 N N . CYS A 1 288 ? 18.529 0.429 -38.306 1.00 92.69 288 CYS A N 1
ATOM 2123 C CA . CYS A 1 288 ? 18.936 1.689 -37.695 1.00 92.69 288 CYS A CA 1
ATOM 2124 C C . CYS A 1 288 ? 18.257 1.854 -36.337 1.00 92.69 288 CYS A C 1
ATOM 2126 O O . CYS A 1 288 ? 17.039 2.025 -36.261 1.00 92.69 288 CYS A O 1
ATOM 2128 N N . LEU A 1 289 ? 19.054 1.813 -35.276 1.00 90.50 289 LEU A N 1
ATOM 2129 C CA . LEU A 1 289 ? 18.608 1.898 -33.892 1.00 90.50 289 LEU A CA 1
ATOM 2130 C C . LEU A 1 289 ? 19.036 3.234 -33.288 1.00 90.50 289 LEU A C 1
ATOM 2132 O O . LEU A 1 289 ? 20.177 3.648 -33.503 1.00 90.50 289 LEU A O 1
ATOM 2136 N N . PRO A 1 290 ? 18.153 3.922 -32.551 1.00 88.00 290 PRO A N 1
ATOM 2137 C CA . PRO A 1 290 ? 18.505 5.174 -31.897 1.00 88.00 290 PRO A CA 1
ATOM 2138 C C . PRO A 1 290 ? 19.522 4.954 -30.777 1.00 88.00 290 PRO A C 1
ATOM 2140 O O . PRO A 1 290 ? 19.476 3.946 -30.074 1.00 88.00 290 PRO A O 1
ATOM 2143 N N . GLU A 1 291 ? 20.428 5.914 -30.598 1.00 85.94 291 GLU A N 1
ATOM 2144 C CA . GLU A 1 291 ? 21.306 5.939 -29.427 1.00 85.94 291 GLU A CA 1
ATOM 2145 C C . GLU A 1 291 ? 20.529 6.383 -28.175 1.00 85.94 291 GLU A C 1
ATOM 2147 O O . GLU A 1 291 ? 19.720 7.315 -28.220 1.00 85.94 291 GLU A O 1
ATOM 2152 N N . CYS A 1 292 ? 20.789 5.735 -27.039 1.00 80.56 292 CYS A N 1
ATOM 2153 C CA . CYS A 1 292 ? 20.200 6.113 -25.754 1.00 80.56 292 CYS A CA 1
ATOM 2154 C C . CYS A 1 292 ? 20.580 7.533 -25.309 1.00 80.56 292 CYS A C 1
ATOM 2156 O O . CYS A 1 292 ? 21.725 7.958 -25.465 1.00 80.56 292 CYS A O 1
ATOM 2158 N N . GLY A 1 293 ? 19.631 8.253 -24.695 1.00 67.50 293 GLY A N 1
ATOM 2159 C CA . GLY A 1 293 ? 19.860 9.603 -24.163 1.00 67.50 293 GLY A CA 1
ATOM 2160 C C . GLY A 1 293 ? 19.906 10.729 -25.208 1.00 67.50 293 GLY A C 1
ATOM 2161 O O . GLY A 1 293 ? 20.257 11.860 -24.866 1.00 67.50 293 GLY A O 1
ATOM 2162 N N . GLY A 1 294 ? 19.556 10.452 -26.468 1.00 59.16 294 GLY A N 1
ATOM 2163 C CA . GLY A 1 294 ? 19.284 11.484 -27.471 1.00 59.16 294 GLY A CA 1
ATOM 2164 C C . GLY A 1 294 ? 17.880 12.079 -27.306 1.00 59.16 294 GLY A C 1
ATOM 2165 O O . GLY A 1 294 ? 16.929 11.357 -27.025 1.00 59.16 294 GLY A O 1
ATOM 2166 N N . GLU A 1 295 ? 17.719 13.389 -27.522 1.00 48.91 295 GLU A N 1
ATOM 2167 C CA . GLU A 1 295 ? 16.404 14.050 -27.620 1.00 48.91 295 GLU A CA 1
ATOM 2168 C C . GLU A 1 295 ? 15.685 13.650 -28.926 1.00 48.91 295 GLU A C 1
ATOM 2170 O O . GLU A 1 295 ? 15.427 14.499 -29.775 1.00 48.91 295 GLU A O 1
ATOM 2175 N N . ILE A 1 296 ? 15.403 12.365 -29.148 1.00 49.75 296 ILE A N 1
ATOM 2176 C CA . ILE A 1 296 ? 14.671 11.932 -30.343 1.00 49.75 296 ILE A CA 1
ATOM 2177 C C . ILE A 1 296 ? 13.203 11.715 -29.955 1.00 49.75 296 ILE A C 1
ATOM 2179 O O . ILE A 1 296 ? 12.898 10.790 -29.197 1.00 49.75 296 ILE A O 1
ATOM 2183 N N . PRO A 1 297 ? 12.256 12.527 -30.457 1.00 45.97 297 PRO A N 1
ATOM 2184 C CA . PRO A 1 297 ? 10.846 12.184 -30.386 1.00 45.97 297 PRO A CA 1
ATOM 2185 C C . PRO A 1 297 ? 10.655 10.883 -31.170 1.00 45.97 297 PRO A C 1
ATOM 2187 O O . PRO A 1 297 ? 11.039 10.803 -32.335 1.00 45.97 297 PRO A O 1
ATOM 2190 N N . PHE A 1 298 ? 10.025 9.880 -30.557 1.00 48.22 298 PHE A N 1
ATOM 2191 C CA . PHE A 1 298 ? 9.706 8.561 -31.137 1.00 48.22 298 PHE A CA 1
ATOM 2192 C C . PHE A 1 298 ? 9.040 8.585 -32.539 1.00 48.22 298 PHE A C 1
ATOM 2194 O O . PHE A 1 298 ? 8.873 7.535 -33.159 1.00 48.22 298 PHE A O 1
ATOM 2201 N N . GLU A 1 299 ? 8.634 9.756 -33.038 1.00 49.16 299 GLU A N 1
ATOM 2202 C CA . GLU A 1 299 ? 8.055 9.970 -34.366 1.00 49.16 299 GLU A CA 1
ATOM 2203 C C . GLU A 1 299 ? 9.100 10.041 -35.500 1.00 49.16 299 GLU A C 1
ATOM 2205 O O . GLU A 1 299 ? 8.786 9.610 -36.603 1.00 49.16 299 GLU A O 1
ATOM 2210 N N . GLU A 1 300 ? 10.345 10.483 -35.267 1.00 47.44 300 GLU A N 1
ATOM 2211 C CA . GLU A 1 300 ? 11.334 10.678 -36.355 1.00 47.44 300 GLU A CA 1
ATOM 2212 C C . GLU A 1 300 ? 12.089 9.401 -36.771 1.00 47.44 300 GLU A C 1
ATOM 2214 O O . GLU A 1 300 ? 12.621 9.328 -37.878 1.00 47.44 300 GLU A O 1
ATOM 2219 N N . ALA A 1 301 ? 12.098 8.363 -35.927 1.00 45.06 301 ALA A N 1
ATOM 2220 C CA . ALA A 1 301 ? 12.682 7.058 -36.261 1.00 45.06 301 ALA A CA 1
ATOM 2221 C C . ALA A 1 301 ? 11.738 6.163 -37.092 1.00 45.06 301 ALA A C 1
ATOM 2223 O O . ALA A 1 301 ? 12.152 5.111 -37.581 1.00 45.06 301 ALA A O 1
ATOM 2224 N N . ARG A 1 302 ? 10.468 6.564 -37.259 1.00 48.50 302 ARG A N 1
ATOM 2225 C CA . ARG A 1 302 ? 9.479 5.853 -38.076 1.00 48.50 302 ARG A CA 1
ATOM 2226 C C . ARG A 1 302 ? 9.363 6.512 -39.442 1.00 48.50 302 ARG A C 1
ATOM 2228 O O . ARG A 1 302 ? 9.222 7.723 -39.560 1.00 48.50 302 ARG A O 1
ATOM 2235 N N . VAL A 1 303 ? 9.362 5.700 -40.495 1.00 44.50 303 VAL A N 1
ATOM 2236 C CA . VAL A 1 303 ? 9.064 6.188 -41.844 1.00 44.50 303 VAL A CA 1
ATOM 2237 C C . VAL A 1 303 ? 7.597 6.629 -41.899 1.00 44.50 303 VAL A C 1
ATOM 2239 O O . VAL A 1 303 ? 6.690 5.797 -41.967 1.00 44.50 303 VAL A O 1
ATOM 2242 N N . ASP A 1 304 ? 7.359 7.941 -41.898 1.00 44.84 304 ASP A N 1
ATOM 2243 C CA . ASP A 1 304 ? 6.073 8.542 -42.254 1.00 44.84 304 ASP A CA 1
ATOM 2244 C C . ASP A 1 304 ? 5.682 8.107 -43.671 1.00 44.84 304 ASP A C 1
ATOM 2246 O O . ASP A 1 304 ? 6.187 8.614 -44.678 1.00 44.84 304 ASP A O 1
ATOM 2250 N N . GLY A 1 305 ? 4.795 7.118 -43.772 1.00 46.59 305 GLY A N 1
ATOM 2251 C CA . GLY A 1 305 ? 4.544 6.521 -45.075 1.00 46.59 305 GLY A CA 1
ATOM 2252 C C . GLY A 1 305 ? 3.485 5.438 -45.147 1.00 46.59 305 GLY A C 1
ATOM 2253 O O . GLY A 1 305 ? 3.688 4.472 -45.875 1.00 46.59 305 GLY A O 1
ATOM 2254 N N . GLN A 1 306 ? 2.330 5.600 -44.494 1.00 32.19 306 GLN A N 1
ATOM 2255 C CA . GLN A 1 306 ? 1.129 4.887 -44.940 1.00 32.19 306 GLN A CA 1
ATOM 2256 C C . GLN A 1 306 ? -0.039 5.863 -45.144 1.00 32.19 306 GLN A C 1
ATOM 2258 O O . GLN A 1 306 ? -0.542 6.429 -44.173 1.00 32.19 306 GLN A O 1
ATOM 2263 N N . PRO A 1 307 ? -0.492 6.099 -46.393 1.00 35.66 307 PRO A N 1
ATOM 2264 C CA . PRO A 1 307 ? -1.633 6.963 -46.644 1.00 35.66 307 PRO A CA 1
ATOM 2265 C C . PRO A 1 307 ? -2.907 6.323 -46.089 1.00 35.66 307 PRO A C 1
ATOM 2267 O O . PRO A 1 307 ? -3.260 5.189 -46.421 1.00 35.66 307 PRO A O 1
ATOM 2270 N N . SER A 1 308 ? -3.621 7.092 -45.272 1.00 38.78 308 SER A N 1
ATOM 2271 C CA . SER A 1 308 ? -5.003 6.837 -44.881 1.00 38.78 308 SER A CA 1
ATOM 2272 C C . SER A 1 308 ? -5.851 6.552 -46.125 1.00 38.78 308 SER A C 1
ATOM 2274 O O . SER A 1 308 ? -5.726 7.232 -47.145 1.00 38.78 308 SER A O 1
ATOM 2276 N N . GLY A 1 309 ? -6.698 5.525 -46.038 1.00 37.03 309 GLY A N 1
ATOM 2277 C CA . GLY A 1 309 ? -7.539 5.033 -47.129 1.00 37.03 309 GLY A CA 1
ATOM 2278 C C . GLY A 1 309 ? -8.459 6.079 -47.787 1.00 37.03 309 GLY A C 1
ATOM 2279 O O . GLY A 1 309 ? -8.556 7.227 -47.356 1.00 37.03 309 GLY A O 1
ATOM 2280 N N . PRO A 1 310 ? -9.157 5.687 -48.866 1.00 38.75 310 PRO A N 1
ATOM 2281 C CA . PRO A 1 310 ? -9.761 6.622 -49.803 1.00 38.75 310 PRO A CA 1
ATOM 2282 C C . PRO A 1 310 ? -10.956 7.359 -49.192 1.00 38.75 310 PRO A C 1
ATOM 2284 O O . PRO A 1 310 ? -12.008 6.774 -48.937 1.00 38.75 310 PRO A O 1
ATOM 2287 N N . THR A 1 311 ? -10.830 8.677 -49.049 1.00 37.28 311 THR A N 1
ATOM 2288 C CA . THR A 1 311 ? -11.967 9.566 -48.805 1.00 37.28 311 THR A CA 1
ATOM 2289 C C . THR A 1 311 ? -12.761 9.716 -50.101 1.00 37.28 311 THR A C 1
ATOM 2291 O O . THR A 1 311 ? -12.417 10.500 -50.983 1.00 37.28 311 THR A O 1
ATOM 2294 N N . THR A 1 312 ? -13.848 8.960 -50.234 1.00 38.81 312 THR A N 1
ATOM 2295 C CA . THR A 1 312 ? -14.903 9.237 -51.214 1.00 38.81 312 THR A CA 1
ATOM 2296 C C . THR A 1 312 ? -15.567 10.574 -50.889 1.00 38.81 312 THR A C 1
ATOM 2298 O O . THR A 1 312 ? -16.368 10.661 -49.959 1.00 38.81 312 THR A O 1
ATOM 2301 N N . THR A 1 313 ? -15.276 11.615 -51.666 1.00 38.72 313 THR A N 1
ATOM 2302 C CA . THR A 1 313 ? -16.084 12.836 -51.711 1.00 38.72 313 THR A CA 1
ATOM 2303 C C . THR A 1 313 ? -17.221 12.656 -52.711 1.00 38.72 313 THR A C 1
ATOM 2305 O O . THR A 1 313 ? -17.024 12.516 -53.916 1.00 38.72 313 THR A O 1
ATOM 2308 N N . GLY A 1 314 ? -18.440 12.622 -52.178 1.00 39.94 314 GLY A N 1
ATOM 2309 C CA . GLY A 1 314 ? -19.664 12.793 -52.943 1.00 39.94 314 GLY A CA 1
ATOM 2310 C C . GLY A 1 314 ? -20.022 14.273 -53.103 1.00 39.94 314 GLY A C 1
ATOM 2311 O O . GLY A 1 314 ? -19.868 15.044 -52.156 1.00 39.94 314 GLY A O 1
ATOM 2312 N N . LYS A 1 315 ? -20.617 14.553 -54.270 1.00 35.94 315 LYS A N 1
ATOM 2313 C CA . LYS A 1 315 ? -21.188 15.803 -54.814 1.00 35.94 315 LYS A CA 1
ATOM 2314 C C . LYS A 1 315 ? -20.235 16.758 -55.519 1.00 35.94 315 LYS A C 1
ATOM 2316 O O . LYS A 1 315 ? -19.368 17.355 -54.856 1.00 35.94 315 LYS A O 1
#

Secondary structure (DSSP, 8-state):
----------------------B---TTSPPBT-BTTB-EEE-TTSBBP-TT-B-SEEESEE--STT--TT--PPPBT--SSS-EEE-SSPPPTTBEESEEESEE--S-TTT-TTPPPBT--TTS-EEE-TTSPPPPTT-EESEEE---B---TTSPPBTS-TTS-EEE-TTS----TT-B-SEEE---TTTS--S-TTEEEEEETTTEEEEEE-S-----TT-----S-SSP-BPSSSS-EEEEE-TTS-EEEEE---STTPPB-SSGGGSPTTEEEEEETTEEEEEEEPTT----TTTTS-------------

Sequence (315 aa):
MRLSSILFSLLFAGPAAAQTTCRDLGQWVIDQRCTEEKPICVYRNGGQVVGGNRGHHCALCINSQQPNRFWQVDLDEGCDFDARVCVGRRPLAANVEGTACAVCVNSIPTTIDANDIDDGCPPEAPICVNDDGSEPPLRKPGTKCIADCVDTGYNEPDIGCPRNYPYCVLEDGSDPGFQSPGVKCSVCSPSVCDDGNPCTDDYCDPYFGCYSVDNGSCVCDANAVDWQCGDPFPFCSGVEFCLCDVDTEGAPFCWPNVSCEGLVECTSNADCPESTRCASTCCGEGHCLPECGGEIPFEEARVDGQPSGPTTTGK

Organism: Fistulifera solaris (NCBI:txid1519565)

Radius of gyration: 35.68 Å; chains: 1; bounding box: 82×30×148 Å